Protein AF-A0A3L6T7A0-F1 (afdb_monomer_lite)

Radius of gyration: 26.73 Å; chains: 1; bounding box: 77×50×63 Å

Foldseek 3Di:
DDDDDDPQDLVNLQVVVQVQLQCLLVQQNADPVGGNDNDDDDQPDQEQDPPDDDDPPSSRRNNHQAHPVRHGSDDHDNDHPPDDDDDDDDDDPDDQDKFKFFDCVVDLVLLVVLLVVLVVPDFDQPQCDVQHLQVPPVGSRQSSRQSLRSQCVVVVVDPPSRPSVVRIDMDNDPDLSHVDVPQDKFKFFDCVVDLVLLVVLLVVLVVPQFDQPQCDVPHLQVPPVGSRQSSRRSLRSQCVVVVVGPPSRPSVVRIDIDRDDQACPDDDDDDDDPGHNHDDDPVSDRD

Secondary structure (DSSP, 8-state):
----S-S--HHHHHHHHHHHHHHHHTT---BTTBTT-------S-SB----S-SSTT-GGGG--SB-TTS-BSS----S-------------------EEEE-GGG-HHHHHHHHHHHHHTT---GGGSTTSTT--S--HHHHHHHHHHHHHHHTTT-TTTT-GGGTEEEESS--TTS--TT---EEEE-GGG-HHHHHHHHHHHHHTT---GGGSTTSTT--S-SHHHHHHHHHHHHHHHTTT-TTTT-TTTTEEEE-SPPP------SS--------B-TTS-B-

InterPro domains:
  IPR000490 Glycoside hydrolase family 17 [PF00332] (7-78)
  IPR012946 X8 domain [PF07983] (98-168)
  IPR012946 X8 domain [PF07983] (185-256)
  IPR012946 X8 domain [SM00768] (98-181)
  IPR012946 X8 domain [SM00768] (185-268)
  IPR017853 Glycoside hydrolase superfamily [SSF51445] (3-76)
  IPR044788 Carbohydrate-binding X8 domain-containing protein, plant [PTHR31044] (95-181)

pLDDT: mean 72.49, std 18.76, range [27.69, 97.12]

Structure (mmCIF, N/CA/C/O backbone):
data_AF-A0A3L6T7A0-F1
#
_entry.id   AF-A0A3L6T7A0-F1
#
loop_
_atom_site.group_PDB
_atom_site.id
_atom_site.type_symbol
_atom_site.label_atom_id
_atom_site.label_alt_id
_atom_site.label_comp_id
_atom_site.label_asym_id
_atom_site.label_entity_id
_atom_site.label_seq_id
_atom_site.pdbx_PDB_ins_code
_atom_site.Cartn_x
_atom_site.Cartn_y
_atom_site.Cartn_z
_atom_site.occupancy
_atom_site.B_iso_or_equiv
_atom_site.auth_seq_id
_atom_site.auth_comp_id
_atom_site.auth_asym_id
_atom_site.auth_atom_id
_atom_site.pdbx_PDB_model_num
ATOM 1 N N . MET A 1 1 ? 51.582 7.866 -24.741 1.00 38.25 1 MET A N 1
ATOM 2 C CA . MET A 1 1 ? 50.760 8.536 -25.768 1.00 38.25 1 MET A CA 1
ATOM 3 C C . MET A 1 1 ? 49.305 8.306 -25.399 1.00 38.25 1 MET A C 1
ATOM 5 O O . MET A 1 1 ? 48.865 7.172 -25.476 1.00 38.25 1 MET A O 1
ATOM 9 N N . ALA A 1 2 ? 48.623 9.336 -24.913 1.00 36.31 2 ALA A N 1
ATOM 10 C CA . ALA A 1 2 ? 47.166 9.437 -24.783 1.00 36.31 2 ALA A CA 1
ATOM 11 C C . ALA A 1 2 ? 46.934 10.957 -24.701 1.00 36.31 2 ALA A C 1
ATOM 13 O O . ALA A 1 2 ? 47.451 11.576 -23.779 1.00 36.31 2 ALA A O 1
ATOM 14 N N . GLY A 1 3 ? 46.464 11.651 -25.733 1.00 36.12 3 GLY A N 1
ATOM 15 C CA . GLY A 1 3 ? 45.265 11.339 -26.505 1.00 36.12 3 GLY A CA 1
ATOM 16 C C . GLY A 1 3 ? 44.121 12.068 -25.812 1.00 36.12 3 GLY A C 1
ATOM 17 O O . GLY A 1 3 ? 43.363 11.443 -25.085 1.00 36.12 3 GLY A O 1
ATOM 18 N N . ASP A 1 4 ? 44.163 13.393 -25.921 1.00 49.00 4 ASP A N 1
ATOM 19 C CA . ASP A 1 4 ? 43.189 14.365 -25.437 1.00 49.00 4 ASP A CA 1
ATOM 20 C C . ASP A 1 4 ? 41.882 14.161 -26.203 1.00 49.00 4 ASP A C 1
ATOM 22 O O . ASP A 1 4 ? 41.842 14.552 -27.358 1.00 49.00 4 ASP A O 1
ATOM 26 N N . ASP A 1 5 ? 40.907 13.465 -25.600 1.00 44.34 5 ASP A N 1
ATOM 27 C CA . ASP A 1 5 ? 39.501 13.384 -26.024 1.00 44.34 5 ASP A CA 1
ATOM 28 C C . ASP A 1 5 ? 38.639 12.890 -24.828 1.00 44.34 5 ASP A C 1
ATOM 30 O O . ASP A 1 5 ? 38.462 11.694 -24.599 1.00 44.34 5 ASP A O 1
ATOM 34 N N . ASP A 1 6 ? 38.141 13.858 -24.049 1.00 56.28 6 ASP A N 1
ATOM 35 C CA . ASP A 1 6 ? 37.024 13.799 -23.086 1.00 56.28 6 ASP A CA 1
ATOM 36 C C . ASP A 1 6 ? 37.183 12.931 -21.805 1.00 56.28 6 ASP A C 1
ATOM 38 O O . ASP A 1 6 ? 36.754 11.783 -21.678 1.00 56.28 6 ASP A O 1
ATOM 42 N N . VAL A 1 7 ? 37.799 13.540 -20.784 1.00 54.88 7 VAL A N 1
ATOM 43 C CA . VAL A 1 7 ? 38.044 12.951 -19.452 1.00 54.88 7 VAL A CA 1
ATOM 44 C C . VAL A 1 7 ? 36.785 12.979 -18.567 1.00 54.88 7 VAL A C 1
ATOM 46 O O . VAL A 1 7 ? 36.680 12.206 -17.609 1.00 54.88 7 VAL A O 1
ATOM 49 N N . ALA A 1 8 ? 35.797 13.812 -18.895 1.00 58.31 8 ALA A N 1
ATOM 50 C CA . ALA A 1 8 ? 34.630 14.089 -18.064 1.00 58.31 8 ALA A CA 1
ATOM 51 C C . ALA A 1 8 ? 33.360 13.413 -18.586 1.00 58.31 8 ALA A C 1
ATOM 53 O O . ALA A 1 8 ? 32.337 14.053 -18.790 1.00 58.31 8 ALA A O 1
ATOM 54 N N . MET A 1 9 ? 33.410 12.092 -18.762 1.00 64.19 9 MET A N 1
ATOM 55 C CA . MET A 1 9 ? 32.252 11.297 -19.170 1.00 64.19 9 MET A CA 1
ATOM 56 C C . MET A 1 9 ? 31.523 10.678 -17.971 1.00 64.19 9 MET A C 1
ATOM 58 O O . MET A 1 9 ? 32.144 10.287 -16.978 1.00 64.19 9 MET A O 1
ATOM 62 N N . VAL A 1 10 ? 30.213 10.448 -18.120 1.00 67.38 10 VAL A N 1
ATOM 63 C CA . VAL A 1 10 ? 29.382 9.683 -17.163 1.00 67.38 10 VAL A CA 1
ATOM 64 C C . VAL A 1 10 ? 30.015 8.330 -16.806 1.00 67.38 10 VAL A C 1
ATOM 66 O O . VAL A 1 10 ? 29.967 7.910 -15.654 1.00 67.38 10 VAL A O 1
ATOM 69 N N . ALA A 1 11 ? 30.668 7.663 -17.764 1.00 64.00 11 ALA A N 1
ATOM 70 C CA . ALA A 1 11 ? 31.352 6.390 -17.534 1.00 64.00 11 ALA A CA 1
ATOM 71 C C . ALA A 1 11 ? 32.524 6.503 -16.538 1.00 64.00 11 ALA A C 1
ATOM 73 O O . ALA A 1 11 ? 32.694 5.632 -15.682 1.00 64.00 11 ALA A O 1
ATOM 74 N N . ASN A 1 12 ? 33.299 7.589 -16.611 1.00 66.69 12 ASN A N 1
ATOM 75 C CA . ASN A 1 12 ? 34.425 7.832 -15.709 1.00 66.69 12 ASN A CA 1
ATOM 76 C C . ASN A 1 12 ? 33.931 8.214 -14.309 1.00 66.69 12 ASN A C 1
ATOM 78 O O . ASN A 1 12 ? 34.460 7.709 -13.317 1.00 66.69 12 ASN A O 1
ATOM 82 N N . ALA A 1 13 ? 32.878 9.032 -14.223 1.00 75.56 13 ALA A N 1
ATOM 83 C CA . ALA A 1 13 ? 32.241 9.384 -12.955 1.00 75.56 13 ALA A CA 1
ATOM 84 C C . ALA A 1 13 ? 31.634 8.155 -12.258 1.00 75.56 13 ALA A C 1
ATOM 86 O O . ALA A 1 13 ? 31.882 7.921 -11.073 1.00 75.56 13 ALA A O 1
ATOM 87 N N . HIS A 1 14 ? 30.935 7.306 -13.016 1.00 76.00 14 HIS A N 1
ATOM 88 C CA . HIS A 1 14 ? 30.396 6.033 -12.542 1.00 76.00 14 HIS A CA 1
ATOM 89 C C . HIS A 1 14 ? 31.493 5.121 -11.972 1.00 76.00 14 HIS A C 1
ATOM 91 O O . HIS A 1 14 ? 31.348 4.587 -10.869 1.00 76.00 14 HIS A O 1
ATOM 97 N N . ALA A 1 15 ? 32.612 4.971 -12.690 1.00 72.19 15 ALA A N 1
ATOM 98 C CA . ALA A 1 15 ? 33.742 4.165 -12.237 1.00 72.19 15 ALA A CA 1
ATOM 99 C C . ALA A 1 15 ? 34.403 4.749 -10.979 1.00 72.19 15 ALA A C 1
ATOM 101 O O . ALA A 1 15 ? 34.711 4.012 -10.042 1.00 72.19 15 ALA A O 1
ATOM 102 N N . TYR A 1 16 ? 34.615 6.065 -10.932 1.00 76.62 16 TYR A N 1
ATOM 103 C CA . TYR A 1 16 ? 35.218 6.740 -9.785 1.00 76.62 16 TYR A CA 1
ATOM 104 C C . TYR A 1 16 ? 34.373 6.563 -8.518 1.00 76.62 16 TYR A C 1
ATOM 106 O O . TYR A 1 16 ? 34.876 6.070 -7.507 1.00 76.62 16 TYR A O 1
ATOM 114 N N . ILE A 1 17 ? 33.080 6.888 -8.587 1.00 83.62 17 ILE A N 1
ATOM 115 C CA . ILE A 1 17 ? 32.170 6.829 -7.439 1.00 83.62 17 ILE A CA 1
ATOM 116 C C . ILE A 1 17 ? 32.023 5.403 -6.912 1.00 83.62 17 ILE A C 1
ATOM 118 O O . ILE A 1 17 ? 32.163 5.186 -5.710 1.00 83.62 17 ILE A O 1
ATOM 122 N N . ASN A 1 18 ? 31.830 4.412 -7.785 1.00 77.19 18 ASN A N 1
ATOM 123 C CA . ASN A 1 18 ? 31.726 3.024 -7.333 1.00 77.19 18 ASN A CA 1
ATOM 124 C C . ASN A 1 18 ? 33.038 2.506 -6.729 1.00 77.19 18 ASN A C 1
ATOM 126 O O . ASN A 1 18 ? 32.999 1.765 -5.752 1.00 77.19 18 ASN A O 1
ATOM 130 N N . ASN A 1 19 ? 34.206 2.924 -7.227 1.00 79.38 19 ASN A N 1
ATOM 131 C CA . ASN A 1 19 ? 35.485 2.561 -6.607 1.00 79.38 19 ASN A CA 1
ATOM 132 C C . ASN A 1 19 ? 35.677 3.204 -5.227 1.00 79.38 19 ASN A C 1
ATOM 134 O O . ASN A 1 19 ? 36.207 2.554 -4.325 1.00 79.38 19 ASN A O 1
ATOM 138 N N . VAL A 1 20 ? 35.229 4.448 -5.040 1.00 85.19 20 VAL A N 1
ATOM 139 C CA . VAL A 1 20 ? 35.220 5.106 -3.723 1.00 85.19 20 VAL A CA 1
ATOM 140 C C . VAL A 1 20 ? 34.307 4.349 -2.763 1.00 85.19 20 VAL A C 1
ATOM 142 O O . VAL A 1 20 ? 34.743 3.990 -1.671 1.00 85.19 20 VAL A O 1
ATOM 145 N N . ILE A 1 21 ? 33.081 4.035 -3.186 1.00 83.06 21 ILE A N 1
ATOM 146 C CA . ILE A 1 21 ? 32.115 3.287 -2.376 1.00 83.06 21 ILE A CA 1
ATOM 147 C C . ILE A 1 21 ? 32.668 1.905 -2.010 1.00 83.06 21 ILE A C 1
ATOM 149 O O . ILE A 1 21 ? 32.733 1.565 -0.831 1.00 83.06 21 ILE A O 1
ATOM 153 N N . ASN A 1 22 ? 33.170 1.147 -2.986 1.00 75.38 22 ASN A N 1
ATOM 154 C CA . ASN A 1 22 ? 33.766 -0.171 -2.757 1.00 75.38 22 ASN A CA 1
ATOM 155 C C . ASN A 1 22 ? 34.941 -0.116 -1.776 1.00 75.38 22 ASN A C 1
ATOM 157 O O . ASN A 1 22 ? 35.070 -0.991 -0.923 1.00 75.38 22 ASN A O 1
ATOM 161 N N . ARG A 1 23 ? 35.785 0.917 -1.862 1.00 75.69 23 ARG A N 1
ATOM 162 C CA . ARG A 1 23 ? 36.932 1.095 -0.964 1.00 75.69 23 ARG A CA 1
ATOM 163 C C . ARG A 1 23 ? 36.521 1.405 0.475 1.00 75.69 23 ARG A C 1
ATOM 165 O O . ARG A 1 23 ? 37.158 0.913 1.407 1.00 75.69 23 ARG A O 1
ATOM 172 N N . VAL A 1 24 ? 35.477 2.213 0.655 1.00 83.62 24 VAL A N 1
ATOM 173 C CA . VAL A 1 24 ? 34.900 2.490 1.978 1.00 83.62 24 VAL A CA 1
ATOM 174 C C . VAL A 1 24 ? 34.293 1.215 2.551 1.00 83.62 24 VAL A C 1
ATOM 176 O O . VAL A 1 24 ? 34.600 0.829 3.675 1.00 83.62 24 VAL A O 1
ATOM 179 N N . LEU A 1 25 ? 33.495 0.510 1.750 1.00 75.88 25 LEU A N 1
ATOM 180 C CA . LEU A 1 25 ? 32.812 -0.709 2.171 1.00 75.88 25 LEU A CA 1
ATOM 181 C C . LEU A 1 25 ? 33.782 -1.851 2.481 1.00 75.88 25 LEU A C 1
ATOM 183 O O . LEU A 1 25 ? 33.529 -2.615 3.407 1.00 75.88 25 LEU A O 1
ATOM 187 N N . SER A 1 26 ? 34.911 -1.950 1.776 1.00 72.62 26 SER A N 1
ATOM 188 C CA . SER A 1 26 ? 35.952 -2.940 2.072 1.00 72.62 26 SER A CA 1
ATOM 189 C C . SER A 1 26 ? 36.732 -2.643 3.363 1.00 72.62 26 SER A C 1
ATOM 191 O O . SER A 1 26 ? 37.706 -3.339 3.649 1.00 72.62 26 SER A O 1
ATOM 193 N N . GLY A 1 27 ? 36.388 -1.578 4.098 1.00 72.12 27 GLY A N 1
ATOM 194 C CA . GLY A 1 27 ? 37.076 -1.150 5.319 1.00 72.12 27 GLY A CA 1
ATOM 195 C C . GLY A 1 27 ? 38.473 -0.569 5.078 1.00 72.12 27 GLY A C 1
ATOM 196 O O . GLY A 1 27 ? 39.258 -0.458 6.015 1.00 72.12 27 GLY A O 1
ATOM 197 N N . ASN A 1 28 ? 38.814 -0.210 3.833 1.00 76.62 28 ASN A N 1
ATOM 198 C CA . ASN A 1 28 ? 40.130 0.326 3.468 1.00 76.62 28 ASN A CA 1
ATOM 199 C C . ASN A 1 28 ? 40.064 1.837 3.184 1.00 76.62 28 ASN A C 1
ATOM 201 O O . ASN A 1 28 ? 40.507 2.332 2.140 1.00 76.62 28 ASN A O 1
ATOM 205 N N . THR A 1 29 ? 39.485 2.571 4.132 1.00 82.12 29 THR A N 1
ATOM 206 C CA . THR A 1 29 ? 39.256 4.025 4.081 1.00 82.12 29 THR A CA 1
ATOM 207 C C . THR A 1 29 ? 40.535 4.854 4.215 1.00 82.12 29 THR A C 1
ATOM 209 O O . THR A 1 29 ? 40.547 6.030 3.862 1.00 82.12 29 THR A O 1
ATOM 212 N N . GLY A 1 30 ? 41.631 4.256 4.693 1.00 79.81 30 GLY A N 1
ATOM 213 C CA . GLY A 1 30 ? 42.897 4.949 4.925 1.00 79.81 30 GLY A CA 1
ATOM 214 C C . GLY A 1 30 ? 43.535 5.520 3.652 1.00 79.81 30 GLY A C 1
ATOM 215 O O . GLY A 1 30 ? 43.429 4.960 2.556 1.00 79.81 30 GLY A O 1
ATOM 216 N N . THR A 1 31 ? 44.261 6.629 3.797 1.00 84.25 31 THR A N 1
ATOM 217 C CA . THR A 1 31 ? 45.036 7.253 2.710 1.00 84.25 31 THR A CA 1
ATOM 218 C C . THR A 1 31 ? 46.473 6.725 2.688 1.00 84.25 31 THR A C 1
ATOM 220 O O . THR A 1 31 ? 46.936 6.189 3.693 1.00 84.25 31 THR A O 1
ATOM 223 N N . PRO A 1 32 ? 47.241 6.919 1.596 1.00 87.12 32 PRO A N 1
ATOM 224 C CA . PRO A 1 32 ? 48.659 6.547 1.574 1.00 87.12 32 PRO A CA 1
ATOM 225 C C . PRO A 1 32 ? 49.483 7.151 2.724 1.00 87.12 32 PRO A C 1
ATOM 227 O O . PRO A 1 32 ? 50.434 6.534 3.188 1.00 87.12 32 PRO A O 1
ATOM 230 N N . HIS A 1 33 ? 49.106 8.341 3.207 1.00 86.62 33 HIS A N 1
ATOM 231 C CA . HIS A 1 33 ? 49.771 9.004 4.330 1.00 86.62 33 HIS A CA 1
ATOM 232 C C . HIS A 1 33 ? 49.302 8.498 5.707 1.00 86.62 33 HIS A C 1
ATOM 234 O O . HIS A 1 33 ? 50.058 8.561 6.673 1.00 86.62 33 HIS A O 1
ATOM 240 N N . ARG A 1 34 ? 48.071 7.976 5.812 1.00 82.00 34 ARG A N 1
ATOM 241 C CA . ARG A 1 34 ? 47.534 7.328 7.022 1.00 82.00 34 ARG A CA 1
ATOM 242 C C . ARG A 1 34 ? 46.910 5.970 6.675 1.00 82.00 34 ARG A C 1
ATOM 244 O O . ARG A 1 34 ? 45.679 5.857 6.636 1.00 82.00 34 ARG A O 1
ATOM 251 N N . PRO A 1 35 ? 47.738 4.948 6.399 1.00 79.06 35 PRO A N 1
ATOM 252 C CA . PRO A 1 35 ? 47.239 3.617 6.082 1.00 79.06 35 PRO A CA 1
ATOM 253 C C . PRO A 1 35 ? 46.463 3.039 7.273 1.00 79.06 35 PRO A C 1
ATOM 255 O O . PRO A 1 35 ? 46.910 3.154 8.411 1.00 79.06 35 PRO A O 1
ATOM 258 N N . GLY A 1 36 ? 45.298 2.437 7.022 1.00 72.56 36 GLY A N 1
ATOM 259 C CA . GLY A 1 36 ? 44.475 1.791 8.057 1.00 72.56 36 GLY A CA 1
ATOM 260 C C . GLY A 1 36 ? 43.674 2.729 8.969 1.00 72.56 36 GLY A C 1
ATOM 261 O O . GLY A 1 36 ? 43.028 2.249 9.894 1.00 72.56 36 GLY A O 1
ATOM 262 N N . ALA A 1 37 ? 43.699 4.045 8.736 1.00 77.50 37 ALA A N 1
ATOM 263 C CA . ALA A 1 37 ? 42.817 4.960 9.452 1.00 77.50 37 ALA A CA 1
ATOM 264 C C . ALA A 1 37 ? 41.356 4.770 9.012 1.00 77.50 37 ALA A C 1
ATOM 266 O O . ALA A 1 37 ? 41.059 4.750 7.812 1.00 77.50 37 ALA A O 1
ATOM 267 N N . ASP A 1 38 ? 40.462 4.683 9.994 1.00 77.81 38 ASP A N 1
ATOM 268 C CA . ASP A 1 38 ? 39.022 4.769 9.778 1.00 77.81 38 ASP A CA 1
ATOM 269 C C . ASP A 1 38 ? 38.664 6.231 9.487 1.00 77.81 38 ASP A C 1
ATOM 271 O O . ASP A 1 38 ? 39.023 7.128 10.258 1.00 77.81 38 ASP A O 1
ATOM 275 N N . MET A 1 39 ? 38.084 6.491 8.318 1.00 78.56 39 MET A N 1
ATOM 276 C CA . MET A 1 39 ? 37.816 7.847 7.839 1.00 78.56 39 MET A CA 1
ATOM 277 C C . MET A 1 39 ? 36.372 7.957 7.369 1.00 78.56 39 MET A C 1
ATOM 279 O O . MET A 1 39 ? 35.924 7.147 6.560 1.00 78.56 39 MET A O 1
ATOM 283 N N . ASP A 1 40 ? 35.692 9.022 7.792 1.00 81.69 40 ASP A N 1
ATOM 284 C CA . ASP A 1 40 ? 34.408 9.411 7.216 1.00 81.69 40 ASP A CA 1
ATOM 285 C C . ASP A 1 40 ? 34.627 9.953 5.798 1.00 81.69 40 ASP A C 1
ATOM 287 O O . ASP A 1 40 ? 35.343 10.938 5.591 1.00 81.69 40 ASP A O 1
ATOM 291 N N . VAL A 1 41 ? 34.008 9.308 4.809 1.00 83.44 41 VAL A N 1
ATOM 292 C CA . VAL A 1 41 ? 34.111 9.692 3.397 1.00 83.44 41 VAL A CA 1
ATOM 293 C C . VAL A 1 41 ? 32.785 10.279 2.931 1.00 83.44 41 VAL A C 1
ATOM 295 O O . VAL A 1 41 ? 31.748 9.622 2.977 1.00 83.44 41 VAL A O 1
ATOM 298 N N . TYR A 1 42 ? 32.833 11.515 2.439 1.00 83.94 42 TYR A N 1
ATOM 299 C CA . TYR A 1 42 ? 31.680 12.225 1.893 1.00 83.94 42 TYR A CA 1
ATOM 300 C C . TYR A 1 42 ? 31.784 12.274 0.370 1.00 83.94 42 TYR A C 1
ATOM 302 O O . TYR A 1 42 ? 32.813 12.679 -0.171 1.00 83.94 42 TYR A O 1
ATOM 310 N N . ILE A 1 43 ? 30.714 11.880 -0.322 1.00 84.38 43 ILE A N 1
ATOM 311 C CA . ILE A 1 43 ? 30.611 12.027 -1.775 1.00 84.38 43 ILE A CA 1
ATOM 312 C C . ILE A 1 43 ? 29.988 13.386 -2.074 1.00 84.38 43 ILE A C 1
ATOM 314 O O . ILE A 1 43 ? 28.852 13.658 -1.684 1.00 84.38 43 ILE A O 1
ATOM 318 N N . PHE A 1 44 ? 30.739 14.227 -2.775 1.00 76.56 44 PHE A N 1
ATOM 319 C CA . PHE A 1 44 ? 30.238 15.465 -3.351 1.00 76.56 44 PHE A CA 1
ATOM 320 C C . PHE A 1 44 ? 30.028 15.248 -4.863 1.00 76.56 44 PHE A C 1
ATOM 322 O O . PHE A 1 44 ? 30.968 14.820 -5.525 1.00 76.56 44 PHE A O 1
ATOM 329 N N . ALA A 1 45 ? 28.849 15.479 -5.449 1.00 74.25 45 ALA A N 1
ATOM 330 C CA . ALA A 1 45 ? 27.620 16.062 -4.888 1.00 74.25 45 ALA A CA 1
ATOM 3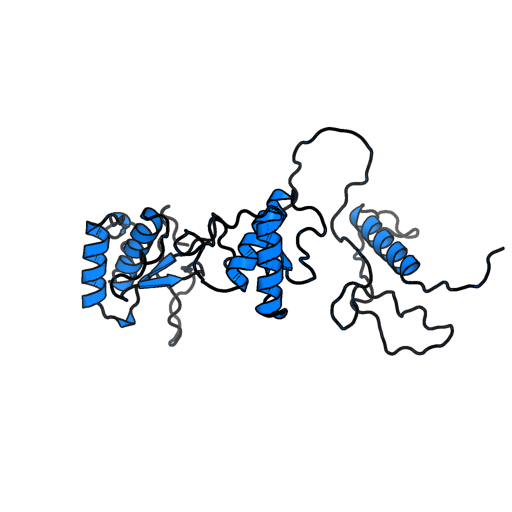31 C C . ALA A 1 45 ? 26.415 15.103 -4.965 1.00 74.25 45 ALA A C 1
ATOM 333 O O . ALA A 1 45 ? 26.431 14.087 -5.656 1.00 74.25 45 ALA A O 1
ATOM 334 N N . LEU A 1 46 ? 25.327 15.425 -4.257 1.00 83.19 46 LEU A N 1
ATOM 335 C CA . LEU A 1 46 ? 24.088 14.649 -4.374 1.00 83.19 46 LEU A CA 1
ATOM 336 C C . LEU A 1 46 ? 23.450 14.820 -5.763 1.00 83.19 46 LEU A C 1
ATOM 338 O O . LEU A 1 46 ? 22.959 13.848 -6.329 1.00 83.19 46 LEU A O 1
ATOM 342 N N . PHE A 1 47 ? 23.495 16.030 -6.323 1.00 84.19 47 PHE A N 1
ATOM 343 C CA . PHE A 1 47 ? 22.928 16.343 -7.632 1.00 84.19 47 PHE A CA 1
ATOM 344 C C . PHE A 1 47 ? 24.006 16.784 -8.623 1.00 84.19 47 PHE A C 1
ATOM 346 O O . PHE A 1 47 ? 24.947 17.470 -8.229 1.00 84.19 47 PHE A O 1
ATOM 353 N N . ASN A 1 48 ? 23.847 16.428 -9.900 1.00 72.75 48 ASN A N 1
ATOM 354 C CA . ASN A 1 48 ? 24.635 17.000 -10.989 1.00 72.75 48 ASN A CA 1
ATOM 355 C C . ASN A 1 48 ? 24.369 18.505 -11.053 1.00 72.75 48 ASN A C 1
ATOM 357 O O . ASN A 1 48 ? 23.215 18.935 -11.157 1.00 72.75 48 ASN A O 1
ATOM 361 N N . GLU A 1 49 ? 25.436 19.295 -11.006 1.00 62.50 49 GLU A N 1
ATOM 362 C CA . GLU A 1 49 ? 25.356 20.745 -11.103 1.00 62.50 49 GLU A CA 1
ATOM 363 C C . GLU A 1 49 ? 25.155 21.145 -12.570 1.00 62.50 49 GLU A C 1
ATOM 365 O O . GLU A 1 49 ? 26.019 20.954 -13.420 1.00 62.50 49 GLU A O 1
ATOM 370 N N . ASN A 1 50 ? 23.972 21.668 -12.886 1.00 61.41 50 ASN A N 1
ATOM 371 C CA . ASN A 1 50 ? 23.523 21.958 -14.251 1.00 61.41 50 ASN A CA 1
ATOM 372 C C . ASN A 1 50 ? 23.732 23.426 -14.676 1.00 61.41 50 ASN A C 1
ATOM 374 O O . ASN A 1 50 ? 23.138 23.859 -15.663 1.00 61.41 50 ASN A O 1
ATOM 378 N N . GLN A 1 51 ? 24.502 24.203 -13.905 1.00 58.97 51 GLN A N 1
ATOM 379 C CA . GLN A 1 51 ? 24.692 25.649 -14.108 1.00 58.97 51 GLN A CA 1
ATOM 380 C C . GLN A 1 51 ? 26.159 26.103 -14.176 1.00 58.97 51 GLN A C 1
ATOM 382 O O . GLN A 1 51 ? 26.409 27.306 -14.268 1.00 58.97 51 GLN A O 1
ATOM 387 N N . LYS A 1 52 ? 27.128 25.181 -14.179 1.00 55.44 52 LYS A N 1
ATOM 388 C CA . LYS A 1 52 ? 28.482 25.499 -14.658 1.00 55.44 52 LYS A CA 1
ATOM 389 C C . LYS A 1 52 ? 28.511 25.457 -16.194 1.00 55.44 52 LYS A C 1
ATOM 391 O O . LYS A 1 52 ? 27.595 24.900 -16.791 1.00 55.44 52 LYS A O 1
ATOM 396 N N . GLY A 1 53 ? 29.436 26.188 -16.814 1.00 55.22 53 GLY A N 1
ATOM 397 C CA . GLY A 1 53 ? 29.394 26.595 -18.225 1.00 55.22 53 GLY A CA 1
ATOM 398 C C . GLY A 1 53 ? 29.519 25.449 -19.242 1.00 55.22 53 GLY A C 1
ATOM 399 O O . GLY A 1 53 ? 29.270 24.288 -18.939 1.00 55.22 53 GLY A O 1
ATOM 400 N N . ALA A 1 54 ? 29.887 25.784 -20.484 1.00 54.47 54 ALA A N 1
ATOM 401 C CA . ALA A 1 54 ? 30.179 24.816 -21.555 1.00 54.47 54 ALA A CA 1
ATOM 402 C C . ALA A 1 54 ? 31.626 24.940 -22.092 1.00 54.47 54 ALA A C 1
ATOM 404 O O . ALA A 1 54 ? 31.874 24.800 -23.290 1.00 54.47 54 ALA A O 1
ATOM 405 N N . GLY A 1 55 ? 32.568 25.311 -21.230 1.00 56.16 55 GLY A N 1
ATOM 406 C CA . GLY A 1 55 ? 34.004 25.352 -21.482 1.00 56.16 55 GLY A CA 1
ATOM 407 C C . GLY A 1 55 ? 34.734 24.065 -21.075 1.00 56.16 55 GLY A C 1
ATOM 408 O O . GLY A 1 55 ? 34.179 23.156 -20.470 1.00 56.16 55 GLY A O 1
ATOM 409 N N . ALA A 1 56 ? 36.027 24.005 -21.403 1.00 51.84 56 ALA A N 1
ATOM 410 C CA . ALA A 1 56 ? 36.897 22.848 -21.151 1.00 51.84 56 ALA A CA 1
ATOM 411 C C . ALA A 1 56 ? 37.102 22.509 -19.656 1.00 51.84 56 ALA A C 1
ATOM 413 O O . ALA A 1 56 ? 37.630 21.447 -19.335 1.00 51.84 56 ALA A O 1
ATOM 414 N N . ASP A 1 57 ? 36.656 23.388 -18.755 1.00 52.00 57 ASP A N 1
ATOM 415 C CA . ASP A 1 57 ? 36.760 23.234 -17.303 1.00 52.00 57 ASP A CA 1
ATOM 416 C C . ASP A 1 57 ? 35.477 22.646 -16.669 1.00 52.00 57 ASP A C 1
ATOM 418 O O . ASP A 1 57 ? 35.417 22.456 -15.454 1.00 52.00 57 ASP A O 1
ATOM 422 N N . ASP A 1 58 ? 34.449 22.317 -17.464 1.00 59.12 58 ASP A N 1
ATOM 423 C CA . ASP A 1 58 ? 33.135 21.851 -16.983 1.00 59.12 58 ASP A CA 1
ATOM 424 C C . ASP A 1 58 ? 33.064 20.340 -16.730 1.00 59.12 58 ASP A C 1
ATOM 426 O O . ASP A 1 58 ? 32.061 19.667 -16.974 1.00 59.12 58 ASP A O 1
ATOM 430 N N . VAL A 1 59 ? 34.141 19.797 -16.166 1.00 56.62 59 VAL A N 1
ATOM 431 C CA . VAL A 1 59 ? 34.257 18.371 -15.844 1.00 56.62 59 VAL A CA 1
ATOM 432 C C . VAL A 1 59 ? 33.319 17.928 -14.709 1.00 56.62 59 VAL A C 1
ATOM 434 O O . VAL A 1 59 ? 33.090 16.738 -14.519 1.00 56.62 59 VAL A O 1
ATOM 437 N N . GLU A 1 60 ? 32.740 18.872 -13.960 1.00 57.34 60 GLU A N 1
ATOM 438 C CA . GLU A 1 60 ? 31.930 18.623 -12.757 1.00 57.34 60 GLU A CA 1
ATOM 439 C C . GLU A 1 60 ? 30.469 18.209 -13.042 1.00 57.34 60 GLU A C 1
ATOM 441 O O . GLU A 1 60 ? 29.759 17.781 -12.131 1.00 57.34 60 GLU A O 1
ATOM 446 N N . GLN A 1 61 ? 30.016 18.254 -14.302 1.00 62.03 61 GLN A N 1
ATOM 447 C CA . GLN A 1 61 ? 28.609 18.033 -14.684 1.00 62.03 61 GLN A CA 1
ATOM 448 C C . GLN A 1 61 ? 28.083 16.605 -14.451 1.00 62.03 61 GLN A C 1
ATOM 450 O O . GLN A 1 61 ? 26.880 16.367 -14.590 1.00 62.03 61 GLN A O 1
ATOM 455 N N . HIS A 1 62 ? 28.952 15.641 -14.133 1.00 64.62 62 HIS A N 1
ATOM 456 C CA . HIS A 1 62 ? 28.593 14.223 -14.011 1.00 64.62 62 HIS A CA 1
ATOM 457 C C . HIS A 1 62 ? 28.979 13.573 -12.681 1.00 64.62 62 HIS A C 1
ATOM 459 O O . HIS A 1 62 ? 28.806 12.370 -12.545 1.00 64.62 62 HIS A O 1
ATOM 465 N N . PHE A 1 63 ? 29.491 14.319 -11.701 1.00 70.38 63 PHE A N 1
ATOM 466 C CA . PHE A 1 63 ? 29.902 13.743 -10.409 1.00 70.38 63 PHE A CA 1
ATOM 467 C C . PHE A 1 63 ? 28.764 13.639 -9.381 1.00 70.38 63 PHE A C 1
ATOM 469 O O . PHE A 1 63 ? 28.960 13.130 -8.275 1.00 70.38 63 PHE A O 1
ATOM 476 N N . GLY A 1 64 ? 27.573 14.118 -9.734 1.00 81.69 64 GLY A N 1
ATOM 477 C CA . GLY A 1 64 ? 26.369 13.994 -8.935 1.00 81.69 64 GLY A CA 1
ATOM 478 C C . GLY A 1 64 ? 25.761 12.596 -8.999 1.00 81.69 64 GLY A C 1
ATOM 479 O O . GLY A 1 64 ? 25.724 11.960 -10.048 1.00 81.69 64 GLY A O 1
ATOM 480 N N . LEU A 1 65 ? 25.209 12.123 -7.882 1.00 84.94 65 LEU A N 1
ATOM 481 C CA . LEU A 1 65 ? 24.498 10.837 -7.849 1.00 84.94 65 LEU A CA 1
ATOM 482 C C . LEU A 1 65 ? 23.160 10.889 -8.607 1.00 84.94 65 LEU A C 1
ATOM 484 O O . LEU A 1 65 ? 22.725 9.889 -9.186 1.00 84.94 65 LEU A O 1
ATOM 488 N N . PHE A 1 66 ? 22.511 12.055 -8.620 1.00 85.56 66 PHE A N 1
ATOM 489 C CA . PHE A 1 66 ? 21.198 12.264 -9.224 1.00 85.56 66 PHE A CA 1
ATOM 490 C C . PHE A 1 66 ? 21.173 13.480 -10.154 1.00 85.56 66 PHE A C 1
ATOM 492 O O . PHE A 1 66 ? 21.867 14.470 -9.950 1.00 85.56 66 PHE A O 1
ATOM 499 N N . TYR A 1 67 ? 20.313 13.458 -11.160 1.00 75.50 67 TYR A N 1
ATOM 500 C CA . TYR A 1 67 ? 19.880 14.672 -11.842 1.00 75.50 67 TYR A CA 1
ATOM 501 C C . TYR A 1 67 ? 18.930 15.478 -10.935 1.00 75.50 67 TYR A C 1
ATOM 503 O O . TYR A 1 67 ? 18.310 14.906 -10.033 1.00 75.50 67 TYR A O 1
ATOM 511 N N . PRO A 1 68 ? 18.717 16.786 -11.186 1.00 76.25 68 PRO A N 1
ATOM 512 C CA . PRO A 1 68 ? 17.746 17.592 -10.431 1.00 76.25 68 PRO A CA 1
ATOM 513 C C . PRO A 1 68 ? 16.311 17.039 -10.448 1.00 76.25 68 PRO A C 1
ATOM 515 O O . PRO A 1 68 ? 15.514 17.337 -9.564 1.00 76.25 68 PRO A O 1
ATOM 518 N N . ASN A 1 69 ? 15.981 16.203 -11.438 1.00 71.69 69 ASN A N 1
ATOM 519 C CA . ASN A 1 69 ? 14.705 15.492 -11.541 1.00 71.69 69 ASN A CA 1
ATOM 520 C C . ASN A 1 69 ? 14.637 14.208 -10.679 1.00 71.69 69 ASN A C 1
ATOM 522 O O . ASN A 1 69 ? 13.704 13.423 -10.838 1.00 71.69 69 ASN A O 1
ATOM 526 N N . MET A 1 70 ? 15.618 13.989 -9.795 1.00 74.56 70 MET A N 1
ATOM 527 C CA . MET A 1 70 ? 15.756 12.843 -8.884 1.00 74.56 70 MET A CA 1
ATOM 528 C C . MET A 1 70 ? 16.037 11.490 -9.556 1.00 74.56 70 MET A C 1
ATOM 530 O O . MET A 1 70 ? 16.085 10.467 -8.871 1.00 74.56 70 MET A O 1
ATOM 534 N N . GLN A 1 71 ? 16.264 11.447 -10.870 1.00 73.50 71 GLN A N 1
ATOM 535 C CA . GLN A 1 71 ? 16.744 10.234 -11.530 1.00 73.50 71 GLN A CA 1
ATOM 536 C C . GLN A 1 71 ? 18.230 10.036 -11.249 1.00 73.50 71 GLN A C 1
ATOM 538 O O . GLN A 1 71 ? 18.992 11.000 -11.221 1.00 73.50 71 GLN A O 1
ATOM 543 N N . LYS A 1 72 ? 18.651 8.785 -11.054 1.00 79.50 72 LYS A N 1
ATOM 544 C CA . LYS A 1 72 ? 20.071 8.457 -10.911 1.00 79.50 72 LYS A CA 1
ATOM 545 C C . LYS A 1 72 ? 20.823 8.800 -12.195 1.00 79.50 72 LYS A C 1
ATOM 547 O O . LYS A 1 72 ? 20.310 8.572 -13.288 1.00 79.50 72 LYS A O 1
ATOM 552 N N . VAL A 1 73 ? 22.038 9.316 -12.049 1.00 77.06 73 VAL A N 1
ATOM 553 C CA . VAL A 1 73 ? 22.941 9.582 -13.184 1.00 77.06 73 VAL A CA 1
ATOM 554 C C . VAL A 1 73 ? 23.578 8.278 -13.671 1.00 77.06 73 VAL A C 1
ATOM 556 O O . VAL A 1 73 ? 23.751 8.072 -14.868 1.00 77.06 73 VAL A O 1
ATOM 559 N N . TYR A 1 74 ? 23.880 7.377 -12.737 1.00 74.62 74 TYR A N 1
ATOM 560 C CA . TYR A 1 74 ? 24.407 6.033 -12.962 1.00 74.62 74 TYR A CA 1
ATOM 561 C C . TYR A 1 74 ? 24.026 5.122 -11.791 1.00 74.62 74 TYR A C 1
ATOM 563 O O . TYR A 1 74 ? 23.551 5.587 -10.752 1.00 74.62 74 TYR A O 1
ATOM 571 N N . ASP A 1 75 ? 24.242 3.819 -11.948 1.00 78.12 75 ASP A N 1
ATOM 572 C CA . ASP A 1 75 ? 24.029 2.859 -10.871 1.00 78.12 75 ASP A CA 1
ATOM 573 C C . ASP A 1 75 ? 25.136 2.954 -9.808 1.00 78.12 75 ASP A C 1
ATOM 575 O O . ASP A 1 75 ? 26.315 3.154 -10.098 1.00 78.12 75 ASP A O 1
ATOM 579 N N . PHE A 1 76 ? 24.751 2.833 -8.543 1.00 79.19 76 PHE A N 1
ATOM 580 C CA . PHE A 1 76 ? 25.656 2.798 -7.397 1.00 79.19 76 PHE A CA 1
ATOM 581 C C . PHE A 1 76 ? 24.982 2.055 -6.244 1.00 79.19 76 PHE A C 1
ATOM 583 O O . PHE A 1 76 ? 23.750 2.078 -6.120 1.00 79.19 76 PHE A O 1
ATOM 590 N N . ASP A 1 77 ? 25.791 1.415 -5.402 1.00 76.69 77 ASP A N 1
ATOM 591 C CA . ASP A 1 77 ? 25.327 0.639 -4.254 1.00 76.69 77 ASP A CA 1
ATOM 592 C C . ASP A 1 77 ? 26.191 0.919 -3.019 1.00 76.69 77 ASP A C 1
ATOM 594 O O . ASP A 1 77 ? 27.368 0.582 -2.985 1.00 76.69 77 ASP A O 1
ATOM 598 N N . PHE A 1 78 ? 25.594 1.524 -1.990 1.00 78.50 78 PHE A N 1
ATOM 599 C CA . PHE A 1 78 ? 26.245 1.779 -0.700 1.00 78.50 78 PHE A CA 1
ATOM 600 C C . PHE A 1 78 ? 26.221 0.561 0.235 1.00 78.50 78 PHE A C 1
ATOM 602 O O . PHE A 1 78 ? 26.508 0.679 1.428 1.00 78.50 78 PHE A O 1
ATOM 609 N N . HIS A 1 79 ? 25.853 -0.612 -0.272 1.00 67.38 79 HIS A N 1
ATOM 610 C CA . HIS A 1 79 ? 25.849 -1.862 0.465 1.00 67.38 79 HIS A CA 1
ATOM 611 C C . HIS A 1 79 ? 27.071 -2.699 0.088 1.00 67.38 79 HIS A C 1
ATOM 613 O O . HIS A 1 79 ? 27.441 -2.816 -1.075 1.00 67.38 79 HIS A O 1
ATOM 619 N N . HIS A 1 80 ? 27.727 -3.280 1.097 1.00 47.44 80 HIS A N 1
ATOM 620 C CA . HIS A 1 80 ? 28.910 -4.114 0.908 1.00 47.44 80 HIS A CA 1
ATOM 621 C C . HIS A 1 80 ? 28.565 -5.341 0.058 1.00 47.44 80 HIS A C 1
ATOM 623 O O . HIS A 1 80 ? 28.096 -6.362 0.569 1.00 47.44 80 HIS A O 1
ATOM 629 N N . ALA A 1 81 ? 28.829 -5.249 -1.244 1.00 49.12 81 ALA A N 1
ATOM 630 C CA . ALA A 1 81 ? 28.996 -6.413 -2.085 1.00 49.12 81 ALA A CA 1
ATOM 631 C C . ALA A 1 81 ? 30.254 -7.128 -1.589 1.00 49.12 81 ALA A C 1
ATOM 633 O O . ALA A 1 81 ? 31.376 -6.694 -1.844 1.00 49.12 81 ALA A O 1
ATOM 634 N N . SER A 1 82 ? 30.082 -8.217 -0.841 1.00 41.31 82 SER A N 1
ATOM 635 C CA . SER A 1 82 ? 31.192 -9.132 -0.599 1.00 41.31 82 SER A CA 1
ATOM 636 C C . SER A 1 82 ? 31.742 -9.558 -1.962 1.00 41.31 82 SER A C 1
ATOM 638 O O . SER A 1 82 ? 31.014 -10.165 -2.751 1.00 41.31 82 SER A O 1
ATOM 640 N N . GLY A 1 83 ? 32.989 -9.172 -2.239 1.00 37.75 83 GLY A N 1
ATOM 641 C CA . GLY A 1 83 ? 33.691 -9.405 -3.498 1.00 37.75 83 GLY A CA 1
ATOM 642 C C . GLY A 1 83 ? 33.562 -10.843 -4.007 1.00 37.75 83 GLY A C 1
ATOM 643 O O . GLY A 1 83 ? 33.534 -11.799 -3.234 1.00 37.75 83 GLY A O 1
ATOM 644 N N . GLY A 1 84 ? 33.438 -10.960 -5.330 1.00 41.56 84 GLY A N 1
ATOM 645 C CA . GLY A 1 84 ? 33.055 -12.182 -6.026 1.00 41.56 84 GLY A CA 1
ATOM 646 C C . GLY A 1 84 ? 34.102 -13.298 -6.103 1.00 41.56 84 GLY A C 1
ATOM 647 O O . GLY A 1 84 ? 35.279 -13.138 -5.794 1.00 41.56 84 GLY A O 1
ATOM 648 N N . GLY A 1 85 ? 33.628 -14.438 -6.601 1.00 30.91 85 GLY A N 1
ATOM 649 C CA . GLY A 1 85 ? 34.399 -15.624 -6.961 1.00 30.91 85 GLY A CA 1
ATOM 650 C C . GLY A 1 85 ? 33.431 -16.762 -7.284 1.00 30.91 85 GLY A C 1
ATOM 651 O O . GLY A 1 85 ? 32.518 -17.018 -6.512 1.00 30.91 85 GLY A O 1
ATOM 652 N N . GLY A 1 86 ? 33.559 -17.361 -8.468 1.00 36.06 86 GLY A N 1
ATOM 653 C CA . GLY A 1 86 ? 32.551 -18.235 -9.070 1.00 36.06 86 GLY A CA 1
ATOM 654 C C . GLY A 1 86 ? 32.154 -19.485 -8.273 1.00 36.06 86 GLY A C 1
ATOM 655 O O . GLY A 1 86 ? 32.926 -20.024 -7.489 1.00 36.06 86 GLY A O 1
ATOM 656 N N . GLY A 1 87 ? 30.971 -20.003 -8.619 1.00 32.03 87 GLY A N 1
ATOM 657 C CA . GLY A 1 87 ? 30.627 -21.417 -8.472 1.00 32.03 87 GLY A CA 1
ATOM 658 C C . GLY A 1 87 ? 29.542 -21.733 -7.444 1.00 32.03 87 GLY A C 1
ATOM 659 O O . GLY A 1 87 ? 29.815 -21.794 -6.259 1.00 32.03 87 GLY A O 1
ATOM 660 N N . GLY A 1 88 ? 28.339 -22.020 -7.958 1.00 35.19 88 GLY A N 1
ATOM 661 C CA . GLY A 1 88 ? 27.471 -23.121 -7.523 1.00 35.19 88 GLY A CA 1
ATOM 662 C C . GLY A 1 88 ? 27.009 -23.202 -6.062 1.00 35.19 88 GLY A C 1
ATOM 663 O O . GLY A 1 88 ? 27.783 -23.499 -5.163 1.00 35.19 88 GLY A O 1
ATOM 664 N N . GLY A 1 89 ? 25.686 -23.170 -5.881 1.00 29.45 89 GLY A N 1
ATOM 665 C CA . GLY A 1 89 ? 25.023 -23.787 -4.729 1.00 29.45 89 GLY A CA 1
ATOM 666 C C . GLY A 1 89 ? 24.392 -22.779 -3.782 1.00 29.45 89 GLY A C 1
ATOM 667 O O . GLY A 1 89 ? 25.073 -22.078 -3.043 1.00 29.45 89 GLY A O 1
ATOM 668 N N . GLY A 1 90 ? 23.061 -22.720 -3.807 1.00 39.28 90 GLY A N 1
ATOM 669 C CA . GLY A 1 90 ? 22.296 -21.895 -2.887 1.00 39.28 90 GLY A CA 1
ATOM 670 C C . GLY A 1 90 ? 22.498 -22.310 -1.432 1.00 39.28 90 GLY A C 1
ATOM 671 O O . GLY A 1 90 ? 22.407 -23.486 -1.099 1.00 39.28 90 GLY A O 1
ATOM 672 N N . SER A 1 91 ? 22.689 -21.323 -0.563 1.00 29.98 91 SER A N 1
ATOM 673 C CA . SER A 1 91 ? 21.948 -21.221 0.690 1.00 29.98 91 SER A CA 1
ATOM 674 C C . SER A 1 91 ? 22.102 -19.817 1.272 1.00 29.98 91 SER A C 1
ATOM 676 O O . SER A 1 91 ? 23.162 -19.200 1.238 1.00 29.98 91 SER A O 1
ATOM 678 N N . SER A 1 92 ? 20.982 -19.327 1.772 1.00 40.16 92 SER A N 1
ATOM 679 C CA . SER A 1 92 ? 20.691 -18.040 2.388 1.00 40.16 92 SER A CA 1
ATOM 680 C C . SER A 1 92 ? 21.670 -17.597 3.488 1.00 40.16 92 SER A C 1
ATOM 682 O O . SER A 1 92 ? 21.611 -18.100 4.609 1.00 40.16 92 SER A O 1
ATOM 684 N N . GLY A 1 93 ? 22.471 -16.566 3.204 1.00 30.95 93 GLY A N 1
ATOM 685 C CA . GLY A 1 93 ? 23.028 -15.638 4.196 1.00 30.95 93 GLY A CA 1
ATOM 686 C C . GLY A 1 93 ? 22.224 -14.338 4.139 1.00 30.95 93 GLY A C 1
ATOM 687 O O . GLY A 1 93 ? 22.163 -13.702 3.091 1.00 30.95 93 GLY A O 1
ATOM 688 N N . GLY A 1 94 ? 21.503 -14.013 5.213 1.00 37.81 94 GLY A N 1
ATOM 689 C CA . GLY A 1 94 ? 20.342 -13.116 5.199 1.00 37.81 94 GLY A CA 1
ATOM 690 C C . GLY A 1 94 ? 20.600 -11.691 4.702 1.00 37.81 94 GLY A C 1
ATOM 691 O O . GLY A 1 94 ? 20.960 -10.814 5.484 1.00 37.81 94 GLY A O 1
ATOM 692 N N . ALA A 1 95 ? 20.286 -11.435 3.430 1.00 52.25 95 ALA A N 1
ATOM 693 C CA . ALA A 1 95 ? 19.957 -10.096 2.959 1.00 52.25 95 ALA A CA 1
ATOM 694 C C . ALA A 1 95 ? 18.828 -9.531 3.836 1.00 52.25 95 ALA A C 1
ATOM 696 O O . ALA A 1 95 ? 17.816 -10.216 4.054 1.00 52.25 95 ALA A O 1
ATOM 697 N N . LYS A 1 96 ? 19.008 -8.301 4.342 1.00 55.06 96 LYS A N 1
ATOM 698 C CA . LYS A 1 96 ? 17.971 -7.556 5.076 1.00 55.06 96 LYS A CA 1
ATOM 699 C C . LYS A 1 96 ? 16.641 -7.685 4.324 1.00 55.06 96 LYS A C 1
ATOM 701 O O . LYS A 1 96 ? 16.613 -7.642 3.093 1.00 55.06 96 LYS A O 1
ATOM 706 N N . ALA A 1 97 ? 15.552 -7.906 5.058 1.00 72.25 97 ALA A N 1
ATOM 707 C CA . ALA A 1 97 ? 14.230 -7.953 4.450 1.00 72.25 97 ALA A CA 1
ATOM 708 C C . ALA A 1 97 ? 13.955 -6.621 3.737 1.00 72.25 97 ALA A C 1
ATOM 710 O O . ALA A 1 97 ? 14.243 -5.549 4.272 1.00 72.25 97 ALA A O 1
ATOM 711 N N . SER A 1 98 ? 13.448 -6.714 2.517 1.00 76.31 98 SER A N 1
ATOM 712 C CA . SER A 1 98 ? 13.096 -5.583 1.671 1.00 76.31 98 SER A CA 1
ATOM 713 C C . SER A 1 98 ? 11.761 -5.878 1.006 1.00 76.31 98 SER A C 1
ATOM 715 O O . SER A 1 98 ? 11.417 -7.042 0.776 1.00 76.3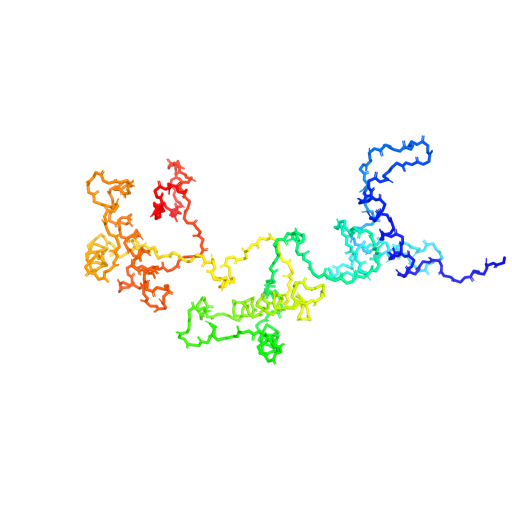1 98 SER A O 1
ATOM 717 N N . TRP A 1 99 ? 11.019 -4.823 0.699 1.00 84.19 99 TRP A N 1
ATOM 718 C CA . TRP A 1 99 ? 9.701 -4.881 0.078 1.00 84.19 99 TRP A CA 1
ATOM 719 C C . TRP A 1 99 ? 9.648 -3.930 -1.107 1.00 84.19 99 TRP A C 1
ATOM 721 O O . TRP A 1 99 ? 10.434 -2.985 -1.190 1.00 84.19 99 TRP A O 1
ATOM 731 N N . CYS A 1 100 ? 8.698 -4.170 -2.004 1.00 84.75 100 CYS A N 1
ATOM 732 C CA . CYS A 1 100 ? 8.429 -3.273 -3.116 1.00 84.75 100 CYS A CA 1
ATOM 733 C C . CYS A 1 100 ? 7.144 -2.483 -2.868 1.00 84.75 100 CYS A C 1
ATOM 735 O O . CYS A 1 100 ? 6.081 -3.079 -2.712 1.00 84.75 100 CYS A O 1
ATOM 737 N N . ALA A 1 101 ? 7.240 -1.156 -2.815 1.00 83.31 101 ALA A N 1
ATOM 738 C CA . ALA A 1 101 ? 6.107 -0.264 -2.588 1.00 83.31 101 ALA A CA 1
ATOM 739 C C . ALA A 1 101 ? 5.760 0.502 -3.868 1.00 83.31 101 ALA A C 1
ATOM 741 O O . ALA A 1 101 ? 6.649 0.927 -4.604 1.00 83.31 101 ALA A O 1
ATOM 742 N N . GLY A 1 102 ? 4.468 0.691 -4.135 1.00 78.19 102 GLY A N 1
ATOM 743 C CA . GLY A 1 102 ? 4.002 1.507 -5.251 1.00 78.19 102 GLY A CA 1
ATOM 744 C C . GLY A 1 102 ? 4.276 2.995 -5.027 1.00 78.19 102 GLY A C 1
ATOM 745 O O . GLY A 1 102 ? 4.203 3.507 -3.911 1.00 78.19 102 GLY A O 1
ATOM 746 N N . ASN A 1 103 ? 4.561 3.707 -6.111 1.00 77.06 103 ASN A N 1
ATOM 747 C CA . ASN A 1 103 ? 4.803 5.141 -6.116 1.00 77.06 103 ASN A CA 1
ATOM 748 C C . ASN A 1 103 ? 3.512 5.904 -6.426 1.00 77.06 103 ASN A C 1
ATOM 750 O O . ASN A 1 103 ? 3.103 5.991 -7.577 1.00 77.06 103 ASN A O 1
ATOM 754 N N . ALA A 1 104 ? 2.883 6.512 -5.422 1.00 72.50 104 ALA A N 1
ATOM 755 C CA . ALA A 1 104 ? 1.656 7.288 -5.623 1.00 72.50 104 ALA A CA 1
ATOM 756 C C . ALA A 1 104 ? 1.827 8.472 -6.598 1.00 72.50 104 ALA A C 1
ATOM 758 O O . ALA A 1 104 ? 0.873 8.864 -7.269 1.00 72.50 104 ALA A O 1
ATOM 759 N N . ALA A 1 105 ? 3.040 9.027 -6.713 1.00 63.06 105 ALA A N 1
ATOM 760 C CA . ALA A 1 105 ? 3.303 10.226 -7.505 1.00 63.06 105 ALA A CA 1
ATOM 761 C C . ALA A 1 105 ? 3.157 10.009 -9.021 1.00 63.06 105 ALA A C 1
ATOM 763 O O . ALA A 1 105 ? 3.019 10.980 -9.761 1.00 63.06 105 ALA A O 1
ATOM 764 N N . VAL A 1 106 ? 3.164 8.758 -9.503 1.00 64.81 106 VAL A N 1
ATOM 765 C CA . VAL A 1 106 ? 2.989 8.470 -10.940 1.00 64.81 106 VAL A CA 1
ATOM 766 C C . VAL A 1 106 ? 1.528 8.540 -11.399 1.00 64.81 106 VAL A C 1
ATOM 768 O O . VAL A 1 106 ? 1.278 8.559 -12.605 1.00 64.81 106 VAL A O 1
ATOM 771 N N . GLY A 1 107 ? 0.579 8.596 -10.458 1.00 73.88 107 GLY A N 1
ATOM 772 C CA . GLY A 1 107 ? -0.859 8.648 -10.716 1.00 73.88 107 GLY A CA 1
ATOM 773 C C . GLY A 1 107 ? -1.489 7.301 -11.096 1.00 73.88 107 GLY A C 1
ATOM 774 O O . GLY A 1 107 ? -0.822 6.361 -11.537 1.00 73.88 107 GLY A O 1
ATOM 775 N N . ASP A 1 108 ? -2.814 7.223 -10.955 1.00 80.12 108 ASP A N 1
ATOM 776 C CA . ASP A 1 108 ? -3.591 5.981 -11.083 1.00 80.12 108 ASP A CA 1
ATOM 777 C C . ASP A 1 108 ? -3.448 5.293 -12.442 1.00 80.12 108 ASP A C 1
ATOM 779 O O . ASP A 1 108 ? -3.397 4.068 -12.506 1.00 80.12 108 ASP A O 1
ATOM 783 N N . SER A 1 109 ? -3.341 6.059 -13.534 1.00 87.56 109 SER A N 1
ATOM 784 C CA . SER A 1 109 ? -3.201 5.483 -14.878 1.00 87.56 109 SER A CA 1
ATOM 785 C C . SER A 1 109 ? -1.912 4.674 -15.026 1.00 87.56 109 SER A C 1
ATOM 787 O O . SER A 1 109 ? -1.932 3.603 -15.631 1.00 87.56 109 SER A O 1
ATOM 789 N N . ARG A 1 110 ? -0.794 5.170 -14.481 1.00 82.94 110 ARG A N 1
ATOM 790 C CA . ARG A 1 110 ? 0.496 4.472 -14.545 1.00 82.94 110 ARG A CA 1
ATOM 791 C C . ARG A 1 110 ? 0.556 3.328 -13.541 1.00 82.94 110 ARG A C 1
ATOM 793 O O . ARG A 1 110 ? 1.079 2.270 -13.877 1.00 82.94 110 ARG A O 1
ATOM 800 N N . LEU A 1 111 ? -0.031 3.508 -12.356 1.00 85.19 111 LEU A N 1
ATOM 801 C CA . LEU A 1 111 ? -0.168 2.436 -11.367 1.00 85.19 111 LEU A CA 1
ATOM 802 C C . LEU A 1 111 ? -0.996 1.267 -11.908 1.00 85.19 111 LEU A C 1
ATOM 804 O O . LEU A 1 111 ? -0.588 0.123 -11.748 1.00 85.19 111 LEU A O 1
ATOM 808 N N . GLN A 1 112 ? -2.112 1.541 -12.589 1.00 93.94 112 GLN A N 1
ATOM 809 C CA . GLN A 1 112 ? -2.956 0.504 -13.181 1.00 93.94 112 GLN A CA 1
ATOM 810 C C . GLN A 1 112 ? -2.216 -0.278 -14.272 1.00 93.94 112 GLN A C 1
ATOM 812 O O . GLN A 1 112 ? -2.208 -1.502 -14.230 1.00 93.94 112 GLN A O 1
ATOM 817 N N . ALA A 1 113 ? -1.547 0.408 -15.204 1.00 93.38 113 ALA A N 1
ATOM 818 C CA . ALA A 1 113 ? -0.803 -0.261 -16.272 1.00 93.38 113 ALA A CA 1
ATOM 819 C C . ALA A 1 113 ? 0.323 -1.160 -15.726 1.00 93.38 113 ALA A C 1
ATOM 821 O O . ALA A 1 113 ? 0.518 -2.281 -16.195 1.00 93.38 113 ALA A O 1
ATOM 822 N N . ALA A 1 114 ? 1.046 -0.685 -14.708 1.00 91.62 114 ALA A N 1
ATOM 823 C CA . ALA A 1 114 ? 2.086 -1.465 -14.050 1.00 91.62 114 ALA A CA 1
ATOM 824 C C . ALA A 1 114 ? 1.509 -2.644 -13.244 1.00 91.62 114 ALA A C 1
ATOM 826 O O . ALA A 1 114 ? 2.084 -3.732 -13.271 1.00 91.62 114 ALA A O 1
ATOM 827 N N . LEU A 1 115 ? 0.371 -2.457 -12.566 1.00 95.88 115 LEU A N 1
ATOM 828 C CA . LEU A 1 115 ? -0.360 -3.519 -11.864 1.00 95.88 115 LEU A CA 1
ATOM 829 C C . LEU A 1 115 ? -0.786 -4.634 -12.829 1.00 95.88 115 LEU A C 1
ATOM 831 O O . LEU A 1 115 ? -0.485 -5.800 -12.578 1.00 95.88 115 LEU A O 1
ATOM 835 N N . ASP A 1 116 ? -1.424 -4.280 -13.947 1.00 96.88 116 ASP A N 1
ATOM 836 C CA . ASP A 1 116 ? -1.862 -5.244 -14.964 1.00 96.88 116 ASP A CA 1
ATOM 837 C C . ASP A 1 116 ? -0.678 -6.053 -15.505 1.00 96.88 116 ASP A C 1
ATOM 839 O O . ASP A 1 116 ? -0.748 -7.279 -15.635 1.00 96.88 116 ASP A O 1
ATOM 843 N N . TRP A 1 117 ? 0.451 -5.380 -15.750 1.00 96.44 117 TRP A N 1
ATOM 844 C CA . TRP A 1 117 ? 1.682 -6.042 -16.163 1.00 96.44 117 TRP A CA 1
ATOM 845 C C . TRP A 1 117 ? 2.206 -7.006 -15.092 1.00 96.44 117 TRP A C 1
ATOM 847 O O . TRP A 1 117 ? 2.494 -8.159 -15.417 1.00 96.44 117 TRP A O 1
ATOM 857 N N . ALA A 1 118 ? 2.288 -6.577 -13.827 1.00 96.25 118 ALA A N 1
ATOM 858 C CA . ALA A 1 118 ? 2.783 -7.398 -12.721 1.00 96.25 118 ALA A CA 1
ATOM 859 C C . ALA A 1 118 ? 1.975 -8.698 -12.579 1.00 96.25 118 ALA A C 1
ATOM 861 O O . ALA A 1 118 ? 2.555 -9.789 -12.540 1.00 96.25 118 ALA A O 1
ATOM 862 N N . CYS A 1 119 ? 0.642 -8.590 -12.585 1.00 96.06 119 CYS A N 1
ATOM 863 C CA . CYS A 1 119 ? -0.270 -9.734 -12.518 1.00 96.06 119 CYS A CA 1
ATOM 864 C C . CYS A 1 119 ? -0.121 -10.674 -13.723 1.00 96.06 119 CYS A C 1
ATOM 866 O O . CYS A 1 119 ? -0.197 -11.891 -13.573 1.00 96.06 119 CYS A O 1
ATOM 868 N N . GLY A 1 120 ? 0.138 -10.129 -14.915 1.00 96.50 120 GLY A N 1
ATOM 869 C CA . GLY A 1 120 ? 0.385 -10.923 -16.121 1.00 96.50 120 GLY A CA 1
ATOM 870 C C . GLY A 1 120 ? 1.760 -11.604 -16.178 1.00 96.50 120 GLY A C 1
ATOM 871 O O . GLY A 1 120 ? 1.933 -12.539 -16.956 1.00 96.50 120 GLY A O 1
ATOM 872 N N . HIS A 1 121 ? 2.738 -11.164 -15.375 1.00 92.88 121 HIS A N 1
ATOM 873 C CA . HIS A 1 121 ? 4.150 -11.572 -15.497 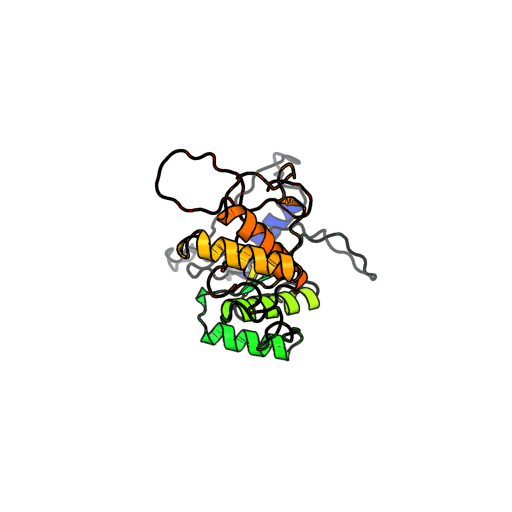1.00 92.88 121 HIS A CA 1
ATOM 874 C C . HIS A 1 121 ? 4.712 -12.284 -14.257 1.00 92.88 121 HIS A C 1
ATOM 876 O O . HIS A 1 121 ? 5.929 -12.464 -14.123 1.00 92.88 121 HIS A O 1
ATOM 882 N N . GLY A 1 122 ? 3.830 -12.767 -13.380 1.00 88.12 122 GLY A N 1
ATOM 883 C CA . GLY A 1 122 ? 4.181 -13.712 -12.320 1.00 88.12 122 GLY A CA 1
ATOM 884 C C . GLY A 1 122 ? 3.941 -13.231 -10.894 1.00 88.12 122 GLY A C 1
ATOM 885 O O . GLY A 1 122 ? 4.335 -13.955 -9.981 1.00 88.12 122 GLY A O 1
ATOM 886 N N . ALA A 1 123 ? 3.312 -12.068 -10.694 1.00 93.50 123 ALA A N 1
ATOM 887 C CA . ALA A 1 123 ? 2.678 -11.754 -9.415 1.00 93.50 123 ALA A CA 1
ATOM 888 C C . ALA A 1 123 ? 1.399 -12.591 -9.235 1.00 93.50 123 ALA A C 1
ATOM 890 O O . ALA A 1 123 ? 0.643 -12.794 -10.186 1.00 93.50 123 ALA A O 1
ATOM 891 N N . ASP A 1 124 ? 1.121 -13.040 -8.018 1.00 89.06 124 ASP A N 1
ATOM 892 C CA . ASP A 1 124 ? -0.172 -13.588 -7.623 1.00 89.06 124 ASP A CA 1
ATOM 893 C C . ASP A 1 124 ? -1.098 -12.451 -7.202 1.00 89.06 124 ASP A C 1
ATOM 895 O O . ASP A 1 124 ? -0.945 -11.868 -6.138 1.00 89.06 124 ASP A O 1
ATOM 899 N N . CYS A 1 125 ? -2.074 -12.140 -8.049 1.00 92.25 125 CYS A N 1
ATOM 900 C CA . CYS A 1 125 ? -3.051 -11.084 -7.800 1.00 92.25 125 CYS A CA 1
ATOM 901 C C . CYS A 1 125 ? -4.407 -11.611 -7.311 1.00 92.25 125 CYS A C 1
ATOM 903 O O . CYS A 1 125 ? -5.395 -10.876 -7.352 1.00 92.25 125 CYS A O 1
ATOM 905 N N . SER A 1 126 ? -4.492 -12.868 -6.858 1.00 89.12 126 SER A N 1
ATOM 906 C CA . SER A 1 126 ? -5.749 -13.472 -6.390 1.00 89.12 126 SER A CA 1
ATOM 907 C C . SER A 1 126 ? -6.287 -12.807 -5.121 1.00 89.12 126 SER A C 1
ATOM 909 O O . SER A 1 126 ? -7.493 -12.602 -4.992 1.00 89.12 126 SER A O 1
ATOM 911 N N . ALA A 1 127 ? -5.402 -12.392 -4.211 1.00 81.88 127 ALA A N 1
ATOM 912 C CA . ALA A 1 127 ? -5.798 -11.787 -2.944 1.00 81.88 127 ALA A CA 1
ATOM 913 C C . ALA A 1 127 ? -6.376 -10.369 -3.093 1.00 81.88 127 ALA A C 1
ATOM 915 O O . ALA A 1 127 ? -7.083 -9.918 -2.197 1.00 81.88 127 ALA A O 1
ATOM 916 N N . ILE A 1 128 ? -6.099 -9.678 -4.202 1.00 86.00 128 ILE A N 1
ATOM 917 C CA . ILE A 1 128 ? -6.556 -8.302 -4.471 1.00 86.00 128 ILE A CA 1
ATOM 918 C C . ILE A 1 128 ? -7.770 -8.245 -5.410 1.00 86.00 128 ILE A C 1
ATOM 920 O O . ILE A 1 128 ? -8.137 -7.170 -5.874 1.00 86.00 128 ILE A O 1
ATOM 924 N N . GLN A 1 129 ? -8.394 -9.383 -5.725 1.00 90.06 129 GLN A N 1
ATOM 925 C CA . GLN A 1 129 ? -9.628 -9.414 -6.516 1.00 90.06 129 GLN A CA 1
ATOM 926 C C . GLN A 1 129 ? -10.851 -9.013 -5.675 1.00 90.06 129 GLN A C 1
ATOM 928 O O . GLN A 1 129 ? -10.820 -9.167 -4.452 1.00 90.06 129 GLN A O 1
ATOM 933 N N . PRO A 1 130 ? -11.949 -8.531 -6.291 1.00 85.31 130 PRO A N 1
ATOM 934 C CA . PRO A 1 130 ? -13.183 -8.219 -5.572 1.00 85.31 130 PRO A CA 1
ATOM 935 C C . PRO A 1 130 ? -13.634 -9.365 -4.655 1.00 85.31 130 PRO A C 1
ATOM 937 O O . PRO A 1 130 ? -13.815 -10.496 -5.100 1.00 85.31 130 PRO A O 1
ATOM 940 N N . GLY A 1 131 ? -13.808 -9.062 -3.366 1.00 75.75 131 GLY A N 1
ATOM 941 C CA . GLY A 1 131 ? -14.213 -10.033 -2.340 1.00 75.75 131 GLY A CA 1
ATOM 942 C C . GLY A 1 131 ? -13.078 -10.865 -1.727 1.00 75.75 131 GLY A C 1
ATOM 943 O O . GLY A 1 131 ? -13.342 -11.654 -0.821 1.00 75.75 131 GLY A O 1
ATOM 944 N N . ALA A 1 132 ? -11.831 -10.693 -2.170 1.00 77.81 132 ALA A N 1
ATOM 945 C CA . ALA A 1 132 ? -10.672 -11.365 -1.592 1.00 77.81 132 ALA A CA 1
ATOM 946 C C . ALA A 1 132 ? -10.076 -10.602 -0.390 1.00 77.81 132 ALA A C 1
ATOM 948 O O . ALA A 1 132 ? -10.378 -9.433 -0.143 1.00 77.81 132 ALA A O 1
ATOM 949 N N . ALA A 1 133 ? -9.220 -11.286 0.377 1.00 69.62 133 ALA A N 1
ATOM 950 C CA . ALA A 1 133 ? -8.719 -10.827 1.679 1.00 69.62 133 ALA A CA 1
ATOM 951 C C . ALA A 1 133 ? -7.886 -9.529 1.641 1.00 69.62 133 ALA A C 1
ATOM 953 O O . ALA A 1 133 ? -7.785 -8.846 2.654 1.00 69.62 133 ALA A O 1
ATOM 954 N N . CYS A 1 134 ? -7.310 -9.188 0.488 1.00 76.44 134 CYS A N 1
ATOM 955 C CA . CYS A 1 134 ? -6.490 -7.998 0.262 1.00 76.44 134 CYS A CA 1
ATOM 956 C C . CYS A 1 134 ? -7.134 -7.009 -0.718 1.00 76.44 134 CYS A C 1
ATOM 958 O O . CYS A 1 134 ? -6.444 -6.155 -1.274 1.00 76.44 134 CYS A O 1
ATOM 960 N N . TYR A 1 135 ? -8.445 -7.117 -0.955 1.00 81.00 135 TYR A N 1
ATOM 961 C CA . TYR A 1 135 ? -9.148 -6.166 -1.813 1.00 81.00 135 TYR A CA 1
ATOM 962 C C . TYR A 1 135 ? -9.196 -4.761 -1.205 1.00 81.00 135 TYR A C 1
ATOM 964 O O . TYR A 1 135 ? -9.127 -3.778 -1.937 1.00 81.00 135 TYR A O 1
ATOM 972 N N . GLU A 1 136 ? -9.289 -4.658 0.122 1.00 69.62 136 GLU A N 1
ATOM 973 C CA . GLU A 1 136 ? -9.334 -3.373 0.815 1.00 69.62 136 GLU A CA 1
ATOM 974 C C . GLU A 1 136 ? -7.949 -2.956 1.358 1.00 69.62 136 GLU A C 1
ATOM 976 O O . GLU A 1 136 ? -7.233 -3.801 1.901 1.00 69.62 136 GLU A O 1
ATOM 981 N N . PRO A 1 137 ? -7.566 -1.664 1.246 1.00 68.25 137 PRO A N 1
ATOM 982 C CA . PRO A 1 137 ? -8.339 -0.584 0.631 1.00 68.25 137 PRO A CA 1
ATOM 983 C C . PRO A 1 137 ? -8.377 -0.695 -0.902 1.00 68.25 137 PRO A C 1
ATOM 985 O O . PRO A 1 137 ? -7.340 -0.877 -1.543 1.00 68.25 137 PRO A O 1
ATOM 988 N N . ASN A 1 138 ? -9.561 -0.521 -1.492 1.00 78.12 138 ASN A N 1
ATOM 989 C CA . ASN A 1 138 ? -9.779 -0.587 -2.940 1.00 78.12 138 ASN A CA 1
ATOM 990 C C . ASN A 1 138 ? -9.220 0.649 -3.672 1.00 78.12 138 ASN A C 1
ATOM 992 O O . ASN A 1 138 ? -9.950 1.521 -4.146 1.00 78.12 138 ASN A O 1
ATOM 996 N N . THR A 1 139 ? -7.893 0.742 -3.736 1.00 83.12 139 THR A N 1
ATOM 997 C CA . THR A 1 139 ? -7.157 1.810 -4.421 1.00 83.12 139 THR A CA 1
ATOM 998 C C . THR A 1 139 ? -6.101 1.217 -5.341 1.00 83.12 139 THR A C 1
ATOM 1000 O O . THR A 1 139 ? -5.512 0.174 -5.043 1.00 83.12 139 THR A O 1
ATOM 1003 N N . LYS A 1 140 ? -5.797 1.918 -6.441 1.00 86.06 140 LYS A N 1
ATOM 1004 C CA . LYS A 1 140 ? -4.763 1.478 -7.389 1.00 86.06 140 LYS A CA 1
ATOM 1005 C C . LYS A 1 140 ? -3.401 1.358 -6.725 1.00 86.06 140 LYS A C 1
ATOM 1007 O O . LYS A 1 140 ? -2.698 0.390 -6.973 1.00 86.06 140 LYS A O 1
ATOM 1012 N N . LEU A 1 141 ? -3.066 2.286 -5.832 1.00 81.31 141 LEU A N 1
ATOM 1013 C CA . LEU A 1 141 ? -1.816 2.255 -5.080 1.00 81.31 141 LEU A CA 1
ATOM 1014 C C . LEU A 1 141 ? -1.685 1.004 -4.200 1.00 81.31 141 LEU A C 1
ATOM 1016 O O . LEU A 1 141 ? -0.620 0.389 -4.190 1.00 81.31 141 LEU A O 1
ATOM 1020 N N . ALA A 1 142 ? -2.741 0.617 -3.480 1.00 78.94 142 ALA A N 1
ATOM 1021 C CA . ALA A 1 142 ? -2.700 -0.537 -2.581 1.00 78.94 142 ALA A CA 1
ATOM 1022 C C . ALA A 1 142 ? -2.599 -1.860 -3.352 1.00 78.94 142 ALA A C 1
ATOM 1024 O O . ALA A 1 142 ? -1.729 -2.683 -3.060 1.00 78.94 142 ALA A O 1
ATOM 1025 N N . HIS A 1 143 ? -3.423 -2.031 -4.390 1.00 88.31 143 HIS A N 1
ATOM 1026 C CA . HIS A 1 143 ? -3.379 -3.210 -5.263 1.00 88.31 143 HIS A CA 1
ATOM 1027 C C . HIS A 1 143 ? -2.051 -3.316 -6.017 1.00 88.31 143 HIS A C 1
ATOM 1029 O O . HIS A 1 143 ? -1.449 -4.389 -6.046 1.00 88.31 143 HIS A O 1
ATOM 1035 N N . ALA A 1 144 ? -1.549 -2.203 -6.562 1.00 91.56 144 ALA A N 1
ATOM 1036 C CA . ALA A 1 144 ? -0.253 -2.144 -7.233 1.00 91.56 144 ALA A CA 1
ATOM 1037 C C . ALA A 1 144 ? 0.889 -2.502 -6.278 1.00 91.56 144 ALA A C 1
ATOM 1039 O O . ALA A 1 144 ? 1.687 -3.378 -6.588 1.00 91.56 144 ALA A O 1
ATOM 1040 N N . SER A 1 145 ? 0.928 -1.910 -5.081 1.00 87.62 145 SER A N 1
ATOM 1041 C CA . SER A 1 145 ? 1.967 -2.219 -4.090 1.00 87.62 145 SER A CA 1
ATOM 1042 C C . SER A 1 145 ? 1.958 -3.700 -3.696 1.00 87.62 145 SER A C 1
ATOM 1044 O O . SER A 1 145 ? 3.021 -4.298 -3.546 1.00 87.62 145 SER A O 1
ATOM 1046 N N . TYR A 1 146 ? 0.776 -4.315 -3.560 1.00 88.25 146 TYR A N 1
ATOM 1047 C CA . TYR A 1 146 ? 0.656 -5.751 -3.294 1.00 88.25 146 TYR A CA 1
ATOM 1048 C C . TYR A 1 146 ? 1.270 -6.589 -4.423 1.00 88.25 146 TYR A C 1
ATOM 1050 O O . TYR A 1 146 ? 2.152 -7.411 -4.170 1.00 88.25 146 TYR A O 1
ATOM 1058 N N . ALA A 1 147 ? 0.850 -6.342 -5.668 1.00 93.69 147 ALA A N 1
ATOM 1059 C CA . ALA A 1 147 ? 1.331 -7.079 -6.834 1.00 93.69 147 ALA A CA 1
ATOM 1060 C C . ALA A 1 147 ? 2.837 -6.877 -7.070 1.00 93.69 147 ALA A C 1
ATOM 1062 O O . ALA A 1 147 ? 3.556 -7.829 -7.374 1.00 93.69 147 ALA A O 1
ATOM 1063 N N . PHE A 1 148 ? 3.337 -5.653 -6.884 1.00 91.88 148 PHE A N 1
ATOM 1064 C CA . PHE A 1 148 ? 4.757 -5.331 -7.025 1.00 91.88 148 PHE A CA 1
ATOM 1065 C C . PHE A 1 148 ? 5.598 -6.043 -5.978 1.00 91.88 148 PHE A C 1
ATOM 1067 O O . PHE A 1 148 ? 6.646 -6.597 -6.312 1.00 91.88 148 PHE A O 1
ATOM 1074 N N . ASN A 1 149 ? 5.143 -6.061 -4.722 1.00 90.00 149 ASN A N 1
ATOM 1075 C CA . ASN A 1 149 ? 5.837 -6.782 -3.669 1.00 90.00 149 ASN A CA 1
ATOM 1076 C C . ASN A 1 149 ? 5.845 -8.286 -3.941 1.00 90.00 149 ASN A C 1
ATOM 1078 O O . ASN A 1 149 ? 6.915 -8.881 -3.891 1.00 90.00 149 ASN A O 1
ATOM 1082 N N . ASP A 1 150 ? 4.708 -8.900 -4.277 1.00 90.31 150 ASP A N 1
ATOM 1083 C CA . ASP A 1 150 ? 4.668 -10.338 -4.575 1.00 90.31 150 ASP A CA 1
ATOM 1084 C C . ASP A 1 150 ? 5.600 -10.705 -5.746 1.00 90.31 150 ASP A C 1
ATOM 1086 O O . ASP A 1 150 ? 6.439 -11.600 -5.608 1.00 90.31 150 ASP A O 1
ATOM 1090 N N . TYR A 1 151 ? 5.564 -9.939 -6.843 1.00 92.12 151 TYR A N 1
ATOM 1091 C CA . TYR A 1 151 ? 6.503 -10.096 -7.957 1.00 92.12 151 TYR A CA 1
ATOM 1092 C C . TYR A 1 151 ? 7.964 -9.988 -7.496 1.00 92.12 151 TYR A C 1
ATOM 1094 O O . TYR A 1 151 ? 8.771 -10.881 -7.763 1.00 92.12 151 TYR A O 1
ATOM 1102 N N . TYR A 1 152 ? 8.307 -8.922 -6.769 1.00 87.81 152 TYR A N 1
ATOM 1103 C CA . TYR A 1 152 ? 9.654 -8.663 -6.260 1.00 87.81 152 TYR A CA 1
ATOM 1104 C C . TYR A 1 152 ? 10.169 -9.810 -5.377 1.00 87.81 152 TYR A C 1
ATOM 1106 O O . TYR A 1 152 ? 11.292 -10.287 -5.567 1.00 87.81 152 TYR A O 1
ATOM 1114 N N . GLN A 1 153 ? 9.336 -10.317 -4.461 1.00 87.50 153 GLN A N 1
ATOM 1115 C CA . GLN A 1 153 ? 9.691 -11.457 -3.611 1.00 87.50 153 GLN A CA 1
ATOM 1116 C C . GLN A 1 153 ? 9.901 -12.731 -4.438 1.00 87.50 153 GLN A C 1
ATOM 1118 O O . GLN A 1 153 ? 10.903 -13.427 -4.254 1.00 87.50 153 GLN A O 1
ATOM 1123 N N . ARG A 1 154 ? 9.009 -13.022 -5.394 1.00 86.44 154 ARG A N 1
ATOM 1124 C CA . ARG A 1 154 ? 9.103 -14.201 -6.277 1.00 86.44 154 ARG A CA 1
ATOM 1125 C C . ARG A 1 154 ? 10.321 -14.173 -7.191 1.00 86.44 154 ARG A C 1
ATOM 1127 O O . ARG A 1 154 ? 10.846 -15.229 -7.535 1.00 86.44 154 ARG A O 1
ATOM 1134 N N . LYS A 1 155 ? 10.808 -12.988 -7.560 1.00 84.88 155 LYS A N 1
ATOM 1135 C CA . LYS A 1 155 ? 12.073 -12.813 -8.293 1.00 84.88 155 LYS A CA 1
ATOM 1136 C C . LYS A 1 155 ? 13.306 -12.827 -7.387 1.00 84.88 155 LYS A C 1
ATOM 1138 O O . LYS A 1 155 ? 14.389 -12.441 -7.819 1.00 84.88 155 LYS A O 1
ATOM 1143 N N . GLY A 1 156 ? 13.164 -13.262 -6.136 1.00 81.38 156 GLY A N 1
ATOM 1144 C CA . GLY A 1 156 ? 14.277 -13.367 -5.199 1.00 81.38 156 GLY A CA 1
ATOM 1145 C C . GLY A 1 156 ? 14.842 -12.010 -4.789 1.00 81.38 156 GLY A C 1
ATOM 1146 O O . GLY A 1 156 ? 16.012 -11.940 -4.426 1.00 81.38 156 GLY A O 1
ATOM 1147 N N . ARG A 1 157 ? 14.029 -10.943 -4.851 1.00 80.19 157 ARG A N 1
ATOM 1148 C CA . ARG A 1 157 ? 14.422 -9.568 -4.508 1.00 80.19 157 ARG A CA 1
ATOM 1149 C C . ARG A 1 157 ? 15.568 -9.025 -5.374 1.00 80.19 157 ARG A C 1
ATOM 1151 O O . ARG A 1 157 ? 16.330 -8.168 -4.930 1.00 80.19 157 ARG A O 1
ATOM 1158 N N . ALA A 1 158 ? 15.695 -9.523 -6.607 1.00 74.81 158 ALA A N 1
ATOM 1159 C CA . ALA A 1 158 ? 16.764 -9.138 -7.523 1.00 74.81 158 ALA A CA 1
ATOM 1160 C C . ALA A 1 158 ? 16.726 -7.637 -7.866 1.00 74.81 158 ALA A C 1
ATOM 1162 O O . ALA A 1 158 ? 15.653 -7.035 -7.983 1.00 74.81 158 ALA A O 1
ATOM 1163 N N . SER A 1 159 ? 17.902 -7.033 -8.057 1.00 68.50 159 SER A N 1
ATOM 1164 C CA . SER A 1 159 ? 18.010 -5.622 -8.450 1.00 68.50 159 SER A CA 1
ATOM 1165 C C . SER A 1 159 ? 17.211 -5.337 -9.730 1.00 68.50 159 SER A C 1
ATOM 1167 O O . SER A 1 159 ? 17.131 -6.179 -10.624 1.00 68.50 159 SER A O 1
ATOM 1169 N N . GLY A 1 160 ? 16.556 -4.175 -9.792 1.00 70.38 160 GLY A N 1
ATOM 1170 C CA . GLY A 1 160 ? 15.708 -3.761 -10.918 1.00 70.38 160 GLY A CA 1
ATOM 1171 C C . GLY A 1 160 ? 14.312 -4.398 -10.974 1.00 70.38 160 GLY A C 1
ATOM 1172 O O . GLY A 1 160 ? 13.454 -3.918 -11.709 1.00 70.38 160 GLY A O 1
ATOM 1173 N N . THR A 1 161 ? 14.013 -5.425 -10.169 1.00 78.38 161 THR A N 1
ATOM 1174 C CA . THR A 1 161 ? 12.686 -6.085 -10.198 1.00 78.38 161 THR A CA 1
ATOM 1175 C C . THR A 1 161 ? 11.579 -5.321 -9.462 1.00 78.38 161 THR A C 1
ATOM 1177 O O . THR A 1 161 ? 10.421 -5.720 -9.523 1.00 78.38 161 THR A O 1
ATOM 1180 N N . CYS A 1 162 ? 11.924 -4.204 -8.814 1.00 82.56 162 CYS A N 1
ATOM 1181 C CA . CYS A 1 162 ? 11.014 -3.275 -8.138 1.00 82.56 162 CYS A CA 1
ATOM 1182 C C . CYS A 1 162 ? 11.035 -1.870 -8.780 1.00 82.56 162 CYS A C 1
ATOM 1184 O O . CYS A 1 162 ? 10.894 -0.859 -8.104 1.00 82.56 162 CYS A O 1
ATOM 1186 N N . ASP A 1 163 ? 11.281 -1.783 -10.087 1.00 80.44 163 ASP A N 1
ATOM 1187 C CA . ASP A 1 163 ? 11.267 -0.496 -10.793 1.00 80.44 163 ASP A CA 1
ATOM 1188 C C . ASP A 1 163 ? 9.883 -0.185 -11.387 1.00 80.44 163 ASP A C 1
ATOM 1190 O O . ASP A 1 163 ? 9.331 0.893 -11.170 1.00 80.44 163 ASP A O 1
ATOM 1194 N N . PHE A 1 164 ? 9.290 -1.144 -12.110 1.00 82.44 164 PHE A N 1
ATOM 1195 C CA . PHE A 1 164 ? 8.004 -0.981 -12.806 1.00 82.44 164 PHE A CA 1
ATOM 1196 C C . PHE A 1 164 ? 7.922 0.332 -13.611 1.00 82.44 164 PHE A C 1
ATOM 1198 O O . PHE A 1 164 ? 6.907 1.031 -13.594 1.00 82.44 164 PHE A O 1
ATOM 1205 N N . SER A 1 165 ? 9.016 0.700 -14.289 1.00 79.44 165 SER A N 1
ATOM 1206 C CA . SER A 1 165 ? 9.155 1.968 -15.013 1.00 79.44 165 SER A CA 1
ATOM 1207 C C . SER A 1 165 ? 8.933 3.187 -14.109 1.00 79.44 165 SER A C 1
ATOM 1209 O O . SER A 1 165 ? 8.210 4.121 -14.470 1.00 79.44 165 SER A O 1
ATOM 1211 N N . GLY A 1 166 ? 9.508 3.161 -12.905 1.00 73.38 166 GLY A N 1
ATOM 1212 C CA . GLY A 1 166 ? 9.366 4.177 -11.857 1.00 73.38 166 GLY A CA 1
ATOM 1213 C C . GLY A 1 166 ? 8.027 4.176 -11.107 1.00 73.38 166 GLY A C 1
ATOM 1214 O O . GLY A 1 166 ? 7.776 5.086 -10.311 1.00 73.38 166 GLY A O 1
ATOM 1215 N N . ALA A 1 167 ? 7.148 3.199 -11.358 1.00 74.25 167 ALA A N 1
ATOM 1216 C CA . ALA A 1 167 ? 5.884 3.051 -10.633 1.00 74.25 167 ALA A CA 1
ATOM 1217 C C . ALA A 1 167 ? 6.051 2.392 -9.255 1.00 74.25 167 ALA A C 1
ATOM 1219 O O . ALA A 1 167 ? 5.081 2.335 -8.499 1.00 74.25 167 ALA A O 1
ATOM 1220 N N . ALA A 1 168 ? 7.253 1.927 -8.909 1.00 82.25 168 ALA A N 1
ATOM 1221 C CA . ALA A 1 168 ? 7.556 1.352 -7.607 1.00 82.25 168 ALA A CA 1
ATOM 1222 C C . ALA A 1 168 ? 8.957 1.734 -7.111 1.00 82.25 168 ALA A C 1
ATOM 1224 O O . ALA A 1 168 ? 9.773 2.276 -7.857 1.00 82.25 168 ALA A O 1
ATOM 1225 N N . TYR A 1 169 ? 9.216 1.471 -5.832 1.00 70.12 169 TYR A N 1
ATOM 1226 C CA . TYR A 1 169 ? 10.522 1.637 -5.204 1.00 70.12 169 TYR A CA 1
ATOM 1227 C C . TYR A 1 169 ? 10.720 0.634 -4.063 1.00 70.12 169 TYR A C 1
ATOM 1229 O O . TYR A 1 169 ? 9.768 0.194 -3.410 1.00 70.12 169 TYR A O 1
ATOM 1237 N N . VAL A 1 170 ? 11.981 0.267 -3.820 1.00 75.94 170 VAL A N 1
ATOM 1238 C CA . VAL A 1 170 ? 12.349 -0.642 -2.727 1.00 75.94 170 VAL A CA 1
ATOM 1239 C C . VAL A 1 170 ? 12.300 0.105 -1.399 1.00 75.94 170 VAL A C 1
ATOM 1241 O O . VAL A 1 170 ? 12.839 1.204 -1.271 1.00 75.94 170 VAL A O 1
ATOM 1244 N N . VAL A 1 171 ? 11.702 -0.526 -0.392 1.00 62.81 171 VAL A N 1
ATOM 1245 C CA . VAL A 1 171 ? 11.723 -0.067 0.998 1.00 62.81 171 VAL A CA 1
ATOM 1246 C C . VAL A 1 171 ? 12.259 -1.150 1.924 1.00 62.81 171 VAL A C 1
ATOM 1248 O O . VAL A 1 171 ? 12.169 -2.345 1.643 1.00 62.81 171 VAL A O 1
ATOM 1251 N N . TYR A 1 172 ? 12.788 -0.722 3.067 1.00 66.81 172 TYR A N 1
ATOM 1252 C CA . TYR A 1 172 ? 13.375 -1.597 4.091 1.00 66.81 172 TYR A CA 1
ATOM 1253 C C . TYR A 1 172 ? 12.561 -1.629 5.390 1.00 66.81 172 TYR A C 1
ATOM 1255 O O . TYR A 1 172 ? 12.971 -2.241 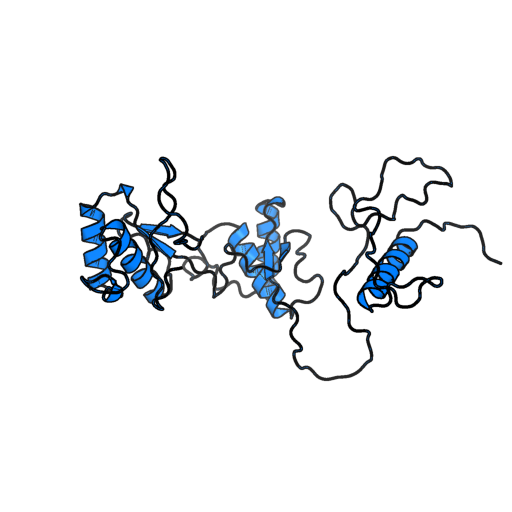6.375 1.00 66.81 172 TYR A O 1
ATOM 1263 N N . GLN A 1 173 ? 11.393 -0.990 5.375 1.00 57.06 173 GLN A N 1
ATOM 1264 C CA . GLN A 1 173 ? 10.348 -1.127 6.376 1.00 57.06 173 GLN A CA 1
ATOM 1265 C C . GLN A 1 173 ? 9.106 -1.661 5.667 1.00 57.06 173 GLN A C 1
ATOM 1267 O O . GLN A 1 173 ? 8.729 -1.127 4.626 1.00 57.06 173 GLN A O 1
ATOM 1272 N N . GLU A 1 174 ? 8.495 -2.711 6.213 1.00 62.44 174 GLU A N 1
ATOM 1273 C CA . GLU A 1 174 ? 7.280 -3.303 5.653 1.00 62.44 174 GLU A CA 1
ATOM 1274 C C . GLU A 1 174 ? 6.173 -2.238 5.546 1.00 62.44 174 GLU A C 1
ATOM 1276 O O . GLU A 1 174 ? 5.771 -1.685 6.576 1.00 62.44 174 GLU A O 1
ATOM 1281 N N . PRO A 1 175 ? 5.688 -1.903 4.333 1.00 59.84 175 PRO A N 1
ATOM 1282 C CA . PRO A 1 175 ? 4.645 -0.901 4.192 1.00 59.84 175 PRO A CA 1
ATOM 1283 C C . PRO A 1 175 ? 3.338 -1.389 4.820 1.00 59.84 175 PRO A C 1
ATOM 1285 O O . PRO A 1 175 ? 2.820 -2.448 4.468 1.00 59.84 175 PRO A O 1
ATOM 1288 N N . ALA A 1 176 ? 2.739 -0.567 5.679 1.00 51.78 176 ALA A N 1
ATOM 1289 C CA . ALA A 1 176 ? 1.404 -0.829 6.222 1.00 51.78 176 ALA A CA 1
ATOM 1290 C C . ALA A 1 176 ? 0.301 -0.816 5.137 1.00 51.78 176 ALA A C 1
ATOM 1292 O O . ALA A 1 176 ? -0.778 -1.361 5.345 1.00 51.78 176 ALA A O 1
ATOM 1293 N N . SER A 1 177 ? 0.574 -0.196 3.980 1.00 49.78 177 SER A N 1
ATOM 1294 C CA . SER A 1 177 ? -0.338 -0.051 2.833 1.00 49.78 177 SER A CA 1
ATOM 1295 C C . SER A 1 177 ? -0.274 -1.198 1.823 1.00 49.78 177 SER A C 1
ATOM 1297 O O . SER A 1 177 ? -1.158 -1.321 0.976 1.00 49.78 177 SER A O 1
ATOM 1299 N N . THR A 1 178 ? 0.749 -2.048 1.895 1.00 51.66 178 THR A N 1
ATOM 1300 C CA . THR A 1 178 ? 0.709 -3.350 1.237 1.00 51.66 178 THR A CA 1
ATOM 1301 C C . THR A 1 178 ? -0.113 -4.254 2.122 1.00 51.66 178 THR A C 1
ATOM 1303 O O . THR A 1 178 ? 0.221 -4.388 3.294 1.00 51.66 178 THR A O 1
ATOM 1306 N N . CYS A 1 179 ? -1.140 -4.914 1.591 1.00 62.12 179 CYS A N 1
ATOM 1307 C CA . CYS A 1 179 ? -1.726 -6.079 2.246 1.00 62.12 179 CYS A CA 1
ATOM 1308 C C . CYS A 1 179 ? -0.683 -7.211 2.298 1.00 62.12 179 CYS A C 1
ATOM 1310 O O . CYS A 1 179 ? -0.804 -8.243 1.651 1.00 62.12 179 CYS A O 1
ATOM 1312 N N . SER A 1 180 ? 0.418 -7.002 3.015 1.00 52.78 180 SER A N 1
ATOM 1313 C CA . SER A 1 180 ? 1.301 -8.073 3.408 1.00 52.78 180 SER A CA 1
ATOM 1314 C C . SER A 1 180 ? 0.444 -9.067 4.176 1.00 52.78 180 SER A C 1
ATOM 1316 O O . SER A 1 180 ? -0.424 -8.669 4.957 1.00 52.78 180 SER A O 1
ATOM 1318 N N . ALA A 1 181 ? 0.724 -10.359 4.037 1.00 44.00 181 ALA A N 1
ATOM 1319 C CA . ALA A 1 181 ? 0.158 -11.384 4.909 1.00 44.00 181 ALA A CA 1
ATOM 1320 C C . ALA A 1 181 ? 0.366 -11.078 6.419 1.00 44.00 181 ALA A C 1
ATOM 1322 O O . ALA A 1 181 ? -0.196 -11.768 7.272 1.00 44.00 181 ALA A O 1
ATOM 1323 N N . LYS A 1 182 ? 1.147 -10.037 6.760 1.00 40.53 182 LYS A N 1
ATOM 1324 C CA . LYS A 1 182 ? 1.343 -9.477 8.101 1.00 40.53 182 LYS A CA 1
ATOM 1325 C C . LYS A 1 182 ? 0.983 -7.993 8.289 1.00 40.53 182 LYS A C 1
ATOM 1327 O O . LYS A 1 182 ? 1.194 -7.493 9.392 1.00 40.53 182 LYS A O 1
ATOM 1332 N N . ALA A 1 183 ? 0.406 -7.291 7.311 1.00 51.75 183 ALA A N 1
ATOM 1333 C CA . ALA A 1 183 ? -0.132 -5.949 7.545 1.00 51.75 183 ALA A CA 1
ATOM 1334 C C . ALA A 1 183 ? -1.393 -6.074 8.411 1.00 51.75 183 ALA A C 1
ATOM 1336 O O . ALA A 1 183 ? -2.498 -6.329 7.930 1.00 51.75 183 ALA A O 1
ATOM 1337 N N . ALA A 1 184 ? -1.203 -6.016 9.727 1.00 62.16 184 ALA A N 1
ATOM 1338 C CA . ALA A 1 184 ? -2.294 -6.048 10.675 1.00 62.16 184 ALA A CA 1
ATOM 1339 C C . ALA A 1 184 ? -3.178 -4.826 10.414 1.00 62.16 184 ALA A C 1
ATOM 1341 O O . ALA A 1 184 ? -2.735 -3.690 10.511 1.00 62.16 184 ALA A O 1
ATOM 1342 N N . SER A 1 185 ? -4.423 -5.072 10.033 1.00 69.88 185 SER A N 1
ATOM 1343 C CA . SER A 1 185 ? -5.491 -4.101 10.196 1.00 69.88 185 SER A CA 1
ATOM 1344 C C . SER A 1 185 ? -6.202 -4.407 11.509 1.00 69.88 185 SER A C 1
ATOM 1346 O O . SER A 1 185 ? -6.305 -5.572 11.921 1.00 69.88 185 SER A O 1
ATOM 1348 N N . TRP A 1 186 ? -6.669 -3.359 12.178 1.00 79.94 186 TRP A N 1
ATOM 1349 C CA . TRP A 1 186 ? -7.395 -3.463 13.439 1.00 79.94 186 TRP A CA 1
ATOM 1350 C C . TRP A 1 186 ? -8.806 -2.947 13.257 1.00 79.94 186 TRP A C 1
ATOM 1352 O O . TRP A 1 186 ? -9.030 -1.949 12.574 1.00 79.94 186 TRP A O 1
ATOM 1362 N N . CYS A 1 187 ? -9.752 -3.620 13.899 1.00 85.56 187 CYS A N 1
ATOM 1363 C CA . CYS A 1 187 ? -11.119 -3.142 13.957 1.00 85.56 187 CYS A CA 1
ATOM 1364 C C . CYS A 1 187 ? -11.333 -2.328 15.231 1.00 85.56 187 CYS A C 1
ATOM 1366 O O . CYS A 1 187 ? -11.258 -2.881 16.325 1.00 85.56 187 CYS A O 1
ATOM 1368 N N . VAL A 1 188 ? -11.570 -1.025 15.099 1.00 87.62 188 VAL A N 1
ATOM 1369 C CA . VAL A 1 188 ? -11.682 -0.096 16.234 1.00 87.62 188 VAL A CA 1
ATOM 1370 C C . VAL A 1 188 ? -13.123 0.355 16.392 1.00 87.62 188 VAL A C 1
ATOM 1372 O O . VAL A 1 188 ? -13.818 0.589 15.406 1.00 87.62 188 VAL A O 1
ATOM 1375 N N . ALA A 1 189 ? -13.576 0.500 17.635 1.00 87.81 189 ALA A N 1
ATOM 1376 C CA . ALA A 1 189 ? -14.898 1.028 17.925 1.00 87.81 189 ALA A CA 1
ATOM 1377 C C . ALA A 1 189 ? -15.036 2.494 17.484 1.00 87.81 189 ALA A C 1
ATOM 1379 O O . ALA A 1 189 ? -14.185 3.340 17.765 1.00 87.81 189 ALA A O 1
ATOM 1380 N N . ASN A 1 190 ? -16.163 2.810 16.857 1.00 86.75 190 ASN A N 1
ATOM 1381 C CA . ASN A 1 190 ? -16.559 4.167 16.524 1.00 86.75 190 ASN A CA 1
ATOM 1382 C C . ASN A 1 190 ? -17.304 4.793 17.710 1.00 86.75 190 ASN A C 1
ATOM 1384 O O . ASN A 1 190 ? -18.488 4.541 17.922 1.00 86.75 190 ASN A O 1
ATOM 1388 N N . THR A 1 191 ? -16.633 5.645 18.481 1.00 85.19 191 THR A N 1
ATOM 1389 C CA . THR A 1 191 ? -17.230 6.276 19.671 1.00 85.19 191 THR A CA 1
ATOM 1390 C C . THR A 1 191 ? -18.351 7.265 19.355 1.00 85.19 191 THR A C 1
ATOM 1392 O O . THR A 1 191 ? -19.191 7.528 20.215 1.00 85.19 191 THR A O 1
ATOM 1395 N N . ALA A 1 192 ? -18.436 7.761 18.116 1.00 86.69 192 ALA A N 1
ATOM 1396 C CA . ALA A 1 192 ? -19.473 8.705 17.705 1.00 86.69 192 ALA A CA 1
ATOM 1397 C C . ALA A 1 192 ? -20.886 8.095 17.708 1.00 86.69 192 ALA A C 1
ATOM 1399 O O . ALA A 1 192 ? -21.869 8.833 17.740 1.00 86.69 192 ALA A O 1
ATOM 1400 N N . VAL A 1 193 ? -21.011 6.761 17.697 1.00 86.81 193 VAL A N 1
ATOM 1401 C CA . VAL A 1 193 ? -22.317 6.079 17.737 1.00 86.81 193 VAL A CA 1
ATOM 1402 C C . VAL A 1 193 ? -22.953 6.039 19.133 1.00 86.81 193 VAL A C 1
ATOM 1404 O O . VAL A 1 193 ? -24.131 5.695 19.247 1.00 86.81 193 VAL A O 1
ATOM 1407 N N . GLY A 1 194 ? -22.201 6.408 20.177 1.00 90.44 194 GLY A N 1
ATOM 1408 C CA . GLY A 1 194 ? -22.642 6.427 21.572 1.00 90.44 194 GLY A CA 1
ATOM 1409 C C . GLY A 1 194 ? -22.631 5.058 22.266 1.00 90.44 194 GLY A C 1
ATOM 1410 O O . GLY A 1 194 ? -22.710 4.001 21.635 1.00 90.44 194 GLY A O 1
ATOM 1411 N N . ASP A 1 195 ? -22.570 5.084 23.601 1.00 90.75 195 ASP A N 1
ATOM 1412 C CA . ASP A 1 195 ? -22.368 3.894 24.443 1.00 90.75 195 ASP A CA 1
ATOM 1413 C C . ASP A 1 195 ? -23.452 2.826 24.284 1.00 90.75 195 ASP A C 1
ATOM 1415 O O . ASP A 1 195 ? -23.146 1.638 24.305 1.00 90.75 195 ASP A O 1
ATOM 1419 N N . ALA A 1 196 ? -24.713 3.223 24.085 1.00 94.81 196 ALA A N 1
ATOM 1420 C CA . ALA A 1 196 ? -25.814 2.274 23.916 1.00 94.81 196 ALA A CA 1
ATOM 1421 C C . ALA A 1 196 ? -25.628 1.393 22.667 1.00 94.81 196 ALA A C 1
ATOM 1423 O O . ALA A 1 196 ? -25.835 0.181 22.717 1.00 94.81 196 ALA A O 1
ATOM 1424 N N . ARG A 1 197 ? -25.192 1.993 21.551 1.00 94.19 197 ARG A N 1
ATOM 1425 C CA . ARG A 1 197 ? -24.949 1.271 20.295 1.00 94.19 197 ARG A CA 1
ATOM 1426 C C . ARG A 1 197 ? -23.644 0.485 20.345 1.00 94.19 197 ARG A C 1
ATOM 1428 O O . ARG A 1 197 ? -23.610 -0.637 19.849 1.00 94.19 197 ARG A O 1
ATOM 1435 N N . LEU A 1 198 ? -22.614 1.025 21.000 1.00 93.38 198 LEU A N 1
ATOM 1436 C CA . LEU A 1 198 ? -21.376 0.289 21.266 1.00 93.38 198 LEU A CA 1
ATOM 1437 C C . LEU A 1 198 ? -21.614 -0.954 22.123 1.00 93.38 198 LEU A C 1
ATOM 1439 O O . LEU A 1 198 ? -21.090 -2.012 21.793 1.00 93.38 198 LEU A O 1
ATOM 1443 N N . GLN A 1 199 ? -22.422 -0.851 23.180 1.00 95.56 199 GLN A N 1
ATOM 1444 C CA . GLN A 1 199 ? -22.741 -1.982 24.047 1.00 95.56 199 GLN A CA 1
ATOM 1445 C C . GLN A 1 199 ? -23.491 -3.078 23.284 1.00 95.56 199 GLN A C 1
ATOM 1447 O O . GLN A 1 199 ? -23.083 -4.232 23.332 1.00 95.56 199 GLN A O 1
ATOM 1452 N N . ALA A 1 200 ? -24.529 -2.720 22.523 1.00 97.06 200 ALA A N 1
ATOM 1453 C CA . ALA A 1 200 ? -25.281 -3.695 21.732 1.00 97.06 200 ALA A CA 1
ATOM 1454 C C . ALA A 1 200 ? -24.393 -4.425 20.706 1.00 97.06 200 ALA A C 1
ATOM 1456 O O . ALA A 1 200 ? -24.504 -5.639 20.525 1.00 97.06 200 ALA A O 1
ATOM 1457 N N . ALA A 1 201 ? -23.487 -3.696 20.050 1.00 96.44 201 ALA A N 1
ATOM 1458 C CA . ALA A 1 201 ? -22.533 -4.274 19.112 1.00 96.44 201 ALA A CA 1
ATOM 1459 C C . ALA A 1 201 ? -21.483 -5.159 19.812 1.00 96.44 201 ALA A C 1
ATOM 1461 O O . ALA A 1 201 ? -21.146 -6.223 19.292 1.00 96.44 201 ALA A O 1
ATOM 1462 N N . LEU A 1 202 ? -20.988 -4.752 20.986 1.00 95.94 202 LEU A N 1
ATOM 1463 C CA . LEU A 1 202 ? -20.076 -5.538 21.825 1.00 95.94 202 LEU A CA 1
ATOM 1464 C C . LEU A 1 202 ? -20.712 -6.871 22.238 1.00 95.94 202 LEU A C 1
ATOM 1466 O O . LEU A 1 202 ? -20.106 -7.923 22.035 1.00 95.94 202 LEU A O 1
ATOM 1470 N N . ASP A 1 203 ? -21.945 -6.838 22.748 1.00 96.69 203 ASP A N 1
ATOM 1471 C CA . ASP A 1 203 ? -22.682 -8.040 23.157 1.00 96.69 203 ASP A CA 1
ATOM 1472 C C . ASP A 1 203 ? -22.853 -9.008 21.983 1.00 96.69 203 ASP A C 1
ATOM 1474 O O . ASP A 1 203 ? -22.614 -10.214 22.107 1.00 96.69 203 ASP A O 1
ATOM 1478 N N . TRP A 1 204 ? -23.187 -8.472 20.805 1.00 97.12 204 TRP A N 1
ATOM 1479 C CA . TRP A 1 204 ? -23.270 -9.262 19.583 1.00 97.12 204 TRP A CA 1
ATOM 1480 C C . TRP A 1 204 ? -21.917 -9.873 19.200 1.00 97.12 204 TRP A C 1
ATOM 1482 O O . TRP A 1 204 ? -21.858 -11.069 18.911 1.00 97.12 204 TRP A O 1
ATOM 1492 N N . ALA A 1 205 ? -20.826 -9.101 19.231 1.00 96.50 205 ALA A N 1
ATOM 1493 C CA . ALA A 1 205 ? -19.486 -9.582 18.890 1.00 96.50 205 ALA A CA 1
ATOM 1494 C C . ALA A 1 205 ? -19.068 -10.763 19.782 1.00 96.50 205 ALA A C 1
ATOM 1496 O O . ALA A 1 205 ? -18.648 -11.808 19.273 1.00 96.50 205 ALA A O 1
ATOM 1497 N N . CYS A 1 206 ? -19.250 -10.627 21.100 1.00 95.94 206 CYS A N 1
ATOM 1498 C CA . CYS A 1 206 ? -18.954 -11.677 22.076 1.00 95.94 206 CYS A CA 1
ATOM 1499 C C . CYS A 1 206 ? -19.814 -12.929 21.860 1.00 95.94 206 CYS A C 1
ATOM 1501 O O . CYS A 1 206 ? -19.306 -14.045 21.945 1.00 95.94 206 CYS A O 1
ATOM 1503 N N . GLY A 1 207 ? -21.093 -12.762 21.512 1.00 96.50 207 GLY A N 1
ATOM 1504 C CA . GLY A 1 207 ? -21.989 -13.878 21.194 1.00 96.50 207 GLY A CA 1
ATOM 1505 C C . GLY A 1 207 ? -21.694 -14.580 19.861 1.00 96.50 207 GLY A C 1
ATOM 1506 O O . GLY A 1 207 ? -22.138 -15.708 19.662 1.00 96.50 207 GLY A O 1
ATOM 1507 N N . ASN A 1 208 ? -20.945 -13.948 18.949 1.00 95.06 208 ASN A N 1
ATOM 1508 C CA . ASN A 1 208 ? -20.736 -14.427 17.573 1.00 95.06 208 ASN A CA 1
ATOM 1509 C C . ASN A 1 208 ? -19.277 -14.801 17.251 1.00 95.06 208 ASN A C 1
ATOM 1511 O O . ASN A 1 208 ? -18.913 -14.986 16.083 1.00 95.06 208 ASN A O 1
ATOM 1515 N N . GLY A 1 209 ? -18.446 -14.984 18.281 1.00 89.44 209 GLY A N 1
ATOM 1516 C CA . GLY A 1 209 ? -17.120 -15.592 18.153 1.00 89.44 209 GLY A CA 1
ATOM 1517 C C . GLY A 1 209 ? -15.932 -14.658 18.373 1.00 89.44 209 GLY A C 1
ATOM 1518 O O . GLY A 1 209 ? -14.812 -15.064 18.065 1.00 89.44 209 GLY A O 1
ATOM 1519 N N . ALA A 1 210 ? -16.137 -13.449 18.903 1.00 92.94 210 ALA A N 1
ATOM 1520 C CA . ALA A 1 210 ? -15.050 -12.684 19.514 1.00 92.94 210 ALA A CA 1
ATOM 1521 C C . ALA A 1 210 ? -14.528 -13.390 20.779 1.00 92.94 210 ALA A C 1
ATOM 1523 O O . ALA A 1 210 ? -15.285 -14.047 21.493 1.00 92.94 210 ALA A O 1
ATOM 1524 N N . ASP A 1 211 ? -13.248 -13.207 21.099 1.00 87.38 211 ASP A N 1
ATOM 1525 C CA . ASP A 1 211 ? -12.735 -13.474 22.442 1.00 87.38 211 ASP A CA 1
ATOM 1526 C C . ASP A 1 211 ? -13.043 -12.286 23.348 1.00 87.38 211 ASP A C 1
ATOM 1528 O O . ASP A 1 211 ? -12.520 -11.196 23.132 1.00 87.38 211 ASP A O 1
ATOM 1532 N N . CYS A 1 212 ? -13.887 -12.486 24.355 1.00 91.69 212 CYS A N 1
ATOM 1533 C CA . CYS A 1 212 ? -14.215 -11.449 25.332 1.00 91.69 212 CYS A CA 1
ATOM 1534 C C . CYS A 1 212 ? -13.730 -11.793 26.745 1.00 91.69 212 CYS A C 1
ATOM 1536 O O . CYS A 1 212 ? -14.128 -11.129 27.702 1.00 91.69 212 CYS A O 1
ATOM 1538 N N . SER A 1 213 ? -12.880 -12.815 26.899 1.00 89.81 213 SER A N 1
ATOM 1539 C CA . SER A 1 213 ? -12.372 -13.253 28.207 1.00 89.81 213 SER A CA 1
ATOM 1540 C C . SER A 1 213 ? -11.447 -12.216 28.851 1.00 89.81 213 SER A C 1
ATOM 1542 O O . SER A 1 213 ? -11.546 -11.949 30.047 1.00 89.81 213 SER A O 1
ATOM 1544 N N . ALA A 1 214 ? -10.608 -11.559 28.049 1.00 83.81 214 ALA A N 1
ATOM 1545 C CA . ALA A 1 214 ? -9.623 -10.596 28.532 1.00 83.81 214 ALA A CA 1
ATOM 1546 C C . ALA A 1 214 ? -10.217 -9.244 28.970 1.00 83.81 214 ALA A C 1
ATOM 1548 O O . ALA A 1 214 ? -9.534 -8.471 29.637 1.00 83.81 214 ALA A O 1
ATOM 1549 N N . ILE A 1 215 ? -11.475 -8.960 28.616 1.00 87.06 215 ILE A N 1
ATOM 1550 C CA . ILE A 1 215 ? -12.189 -7.714 28.949 1.00 87.06 215 ILE A CA 1
ATOM 1551 C C . ILE A 1 215 ? -13.220 -7.895 30.070 1.00 87.06 215 ILE A C 1
ATOM 1553 O O . ILE A 1 215 ? -13.986 -6.979 30.349 1.00 87.06 215 ILE A O 1
ATOM 1557 N N . GLN A 1 216 ? -13.275 -9.066 30.711 1.00 92.25 216 GLN A N 1
ATOM 1558 C CA . GLN A 1 216 ? -14.151 -9.284 31.864 1.00 92.25 216 GLN A CA 1
ATOM 1559 C C . GLN A 1 216 ? -13.612 -8.583 33.122 1.00 92.25 216 GLN A C 1
ATOM 1561 O O . GLN A 1 216 ? -12.402 -8.367 33.227 1.00 92.25 216 GLN A O 1
ATOM 1566 N N . PRO A 1 217 ? -14.468 -8.259 34.111 1.00 91.88 217 PRO A N 1
ATOM 1567 C CA . PRO A 1 217 ? -14.022 -7.697 35.383 1.00 91.88 217 PRO A CA 1
ATOM 1568 C C . PRO A 1 217 ? -12.887 -8.517 36.016 1.00 91.88 217 PRO A C 1
ATOM 1570 O O . PRO A 1 217 ? -13.021 -9.718 36.236 1.00 91.88 217 PRO A O 1
ATOM 1573 N N . GLY A 1 218 ? -11.764 -7.854 36.305 1.00 85.62 218 GLY A N 1
ATOM 1574 C CA . GLY A 1 218 ? -10.567 -8.478 36.885 1.00 85.62 218 GLY A CA 1
ATOM 1575 C C . GLY A 1 218 ? -9.580 -9.086 35.879 1.00 85.62 218 GLY A C 1
ATOM 1576 O O . GLY A 1 218 ? -8.517 -9.544 36.294 1.00 85.62 218 GLY A O 1
ATOM 1577 N N . ALA A 1 219 ? -9.883 -9.070 34.579 1.00 85.44 219 ALA A N 1
ATOM 1578 C CA . ALA A 1 219 ? -8.973 -9.531 33.533 1.00 85.44 219 ALA A CA 1
ATOM 1579 C C . ALA A 1 219 ? -7.958 -8.452 33.101 1.00 85.44 219 ALA A C 1
ATOM 1581 O O . ALA A 1 219 ? -8.103 -7.262 33.391 1.00 85.44 219 ALA A O 1
ATOM 1582 N N . THR A 1 220 ? -6.915 -8.880 32.382 1.00 77.19 220 THR A N 1
ATOM 1583 C CA . THR A 1 220 ? -5.750 -8.057 32.002 1.00 77.19 220 THR A CA 1
ATOM 1584 C C . THR A 1 220 ? -6.076 -6.880 31.084 1.00 77.19 220 THR A C 1
ATOM 1586 O O . THR A 1 220 ? -5.379 -5.871 31.136 1.00 77.19 220 THR A O 1
ATOM 1589 N N . CYS A 1 221 ? -7.140 -6.973 30.284 1.00 77.19 221 CYS A N 1
ATOM 1590 C CA . CYS A 1 221 ? -7.575 -5.931 29.352 1.00 77.19 221 CYS A CA 1
ATOM 1591 C C . CYS A 1 221 ? -8.891 -5.264 29.790 1.00 77.19 221 CYS A C 1
ATOM 1593 O O . CYS A 1 221 ? -9.563 -4.627 28.980 1.00 77.19 221 CYS A O 1
ATOM 1595 N N . PHE A 1 222 ? -9.284 -5.406 31.063 1.00 84.81 222 PHE A N 1
ATOM 1596 C CA . PHE A 1 222 ? -10.488 -4.760 31.589 1.00 84.81 222 PHE A CA 1
ATOM 1597 C C . PHE A 1 222 ? -10.348 -3.233 31.652 1.00 84.81 222 PHE A C 1
ATOM 1599 O O . PHE A 1 222 ? -11.334 -2.520 31.491 1.00 84.81 222 PHE A O 1
ATOM 1606 N N . GLN A 1 223 ? -9.135 -2.726 31.890 1.00 80.50 223 GLN A N 1
ATOM 1607 C CA . GLN A 1 223 ? -8.871 -1.291 31.969 1.00 80.50 223 GLN A CA 1
ATOM 1608 C C . GLN A 1 223 ? -8.381 -0.727 30.622 1.00 80.50 223 GLN A C 1
ATOM 1610 O O . GLN A 1 223 ? -7.531 -1.352 29.987 1.00 80.50 223 GLN A O 1
ATOM 1615 N N . PRO A 1 224 ? -8.851 0.468 30.205 1.00 83.12 224 PRO A N 1
ATOM 1616 C CA . PRO A 1 224 ? -9.855 1.296 30.879 1.00 83.12 224 PRO A CA 1
ATOM 1617 C C . PRO A 1 224 ? -11.262 0.684 30.789 1.00 83.12 224 PRO A C 1
ATOM 1619 O O . PRO A 1 224 ? -11.674 0.230 29.723 1.00 83.12 224 PRO A O 1
ATOM 1622 N N . ASP A 1 225 ? -12.006 0.723 31.900 1.00 85.38 225 ASP A N 1
ATOM 1623 C CA . ASP A 1 225 ? -13.397 0.249 31.960 1.00 85.38 225 ASP A CA 1
ATOM 1624 C C . ASP A 1 225 ? -14.320 1.219 31.212 1.00 85.38 225 ASP A C 1
ATOM 1626 O O . ASP A 1 225 ? -14.892 2.157 31.771 1.00 85.38 225 ASP A O 1
ATOM 1630 N N . SER A 1 226 ? -14.378 1.050 29.894 1.00 88.12 226 SER A N 1
ATOM 1631 C CA . SER A 1 226 ? -15.191 1.863 29.001 1.00 88.12 226 SER A CA 1
ATOM 1632 C C . SER A 1 226 ? -15.739 1.016 27.864 1.00 88.12 226 SER A C 1
ATOM 1634 O O . SER A 1 226 ? -15.071 0.110 27.356 1.00 88.12 226 SER A O 1
ATOM 1636 N N . LYS A 1 227 ? -16.944 1.365 27.399 1.00 89.38 227 LYS A N 1
ATOM 1637 C CA . LYS A 1 227 ? -17.595 0.659 26.288 1.00 89.38 227 LYS A CA 1
ATOM 1638 C C . LYS A 1 227 ? -16.765 0.718 25.016 1.00 89.38 227 LYS A C 1
ATOM 1640 O O . LYS A 1 227 ? -16.639 -0.289 24.336 1.00 89.38 227 LYS A O 1
ATOM 1645 N N . ALA A 1 228 ? -16.134 1.856 24.742 1.00 87.56 228 ALA A N 1
ATOM 1646 C CA . ALA A 1 228 ? -15.239 2.025 23.603 1.00 87.56 228 ALA A CA 1
ATOM 1647 C C . ALA A 1 228 ? -14.031 1.072 23.634 1.00 87.56 228 ALA A C 1
ATOM 1649 O O . ALA A 1 228 ? -13.675 0.505 22.599 1.00 87.56 228 ALA A O 1
ATOM 1650 N N . ALA A 1 229 ? -13.425 0.860 24.808 1.00 83.19 229 ALA A N 1
ATOM 1651 C CA . ALA A 1 229 ? -12.270 -0.024 24.951 1.00 83.19 229 ALA A CA 1
ATOM 1652 C C . ALA A 1 229 ? -12.644 -1.494 24.816 1.00 83.19 229 ALA A C 1
ATOM 1654 O O . ALA A 1 229 ? -12.050 -2.214 24.013 1.00 83.19 229 ALA A O 1
ATOM 1655 N N . HIS A 1 230 ? -13.675 -1.922 25.540 1.00 89.00 230 HIS A N 1
ATOM 1656 C CA . HIS A 1 230 ? -14.162 -3.297 25.469 1.00 89.00 230 HIS A CA 1
ATOM 1657 C C . HIS A 1 230 ? -14.682 -3.637 24.068 1.00 89.00 230 HIS A C 1
ATOM 1659 O O . HIS A 1 230 ? -14.349 -4.693 23.533 1.00 89.00 230 HIS A O 1
ATOM 1665 N N . ALA A 1 231 ? -15.415 -2.716 23.431 1.00 92.94 231 ALA A N 1
ATOM 1666 C CA . ALA A 1 231 ? -15.888 -2.866 22.057 1.00 92.94 231 ALA A CA 1
ATOM 1667 C C . ALA A 1 231 ? -14.732 -2.958 21.055 1.00 92.94 231 ALA A C 1
ATOM 1669 O O . ALA A 1 231 ? -14.720 -3.879 20.248 1.00 92.94 231 ALA A O 1
ATOM 1670 N N . SER A 1 232 ? -13.722 -2.083 21.134 1.00 90.00 232 SER A N 1
ATOM 1671 C CA . SER A 1 232 ? -12.560 -2.146 20.229 1.00 90.00 232 SER A CA 1
ATOM 1672 C C . SER A 1 232 ? -11.826 -3.483 20.336 1.00 90.00 232 SER A C 1
ATOM 1674 O O . SER A 1 232 ? -11.471 -4.078 19.318 1.00 90.00 232 SER A O 1
ATOM 1676 N N . TYR A 1 233 ? -11.656 -4.001 21.556 1.00 87.75 233 TYR A N 1
ATOM 1677 C CA . TYR A 1 233 ? -11.050 -5.313 21.772 1.00 87.75 233 TYR A CA 1
ATOM 1678 C C . TYR A 1 233 ? -11.881 -6.437 21.138 1.00 87.75 233 TYR A C 1
ATOM 1680 O O . TYR A 1 233 ? -11.360 -7.226 20.345 1.00 87.75 233 TYR A O 1
ATOM 1688 N N . ALA A 1 234 ? -13.181 -6.491 21.441 1.00 93.38 234 ALA A N 1
ATOM 1689 C CA . ALA A 1 234 ? -14.072 -7.531 20.936 1.00 93.38 234 ALA A CA 1
ATOM 1690 C C . ALA A 1 234 ? -14.222 -7.477 19.408 1.00 93.38 234 ALA A C 1
ATOM 1692 O O . ALA A 1 234 ? -14.157 -8.512 18.743 1.00 93.38 234 ALA A O 1
ATOM 1693 N N . PHE A 1 235 ? -14.363 -6.280 18.834 1.00 93.06 235 PHE A N 1
ATOM 1694 C CA . PHE A 1 235 ? -14.483 -6.081 17.390 1.00 93.06 235 PHE A CA 1
ATOM 1695 C C . PHE A 1 235 ? -13.232 -6.536 16.665 1.00 93.06 235 PHE A C 1
ATOM 1697 O O . PHE A 1 235 ? -13.322 -7.251 15.671 1.00 93.06 235 PHE A O 1
ATOM 1704 N N . ASN A 1 236 ? -12.059 -6.188 17.185 1.00 87.94 236 ASN A N 1
ATOM 1705 C CA . ASN A 1 236 ? -10.805 -6.644 16.621 1.00 87.94 236 ASN A CA 1
ATOM 1706 C C . ASN A 1 236 ? -10.605 -8.153 16.774 1.00 87.94 236 ASN A C 1
ATOM 1708 O O . ASN A 1 236 ? -10.163 -8.796 15.827 1.00 87.94 236 ASN A O 1
ATOM 1712 N N . SER A 1 237 ? -10.969 -8.737 17.917 1.00 87.44 237 SER A N 1
ATOM 1713 C CA . SER A 1 237 ? -10.915 -10.190 18.099 1.00 87.44 237 SER A CA 1
ATOM 1714 C C . SER A 1 237 ? -11.811 -10.912 17.087 1.00 87.44 237 SER A C 1
ATOM 1716 O O . SER A 1 237 ? -11.353 -11.815 16.386 1.00 87.44 237 SER A O 1
ATOM 1718 N N . TYR A 1 238 ? -13.060 -10.463 16.931 1.00 89.62 238 TYR A N 1
ATOM 1719 C CA . TYR A 1 238 ? -13.988 -10.977 15.922 1.00 89.62 238 TYR A CA 1
ATOM 1720 C C . TYR A 1 238 ? -13.427 -10.826 14.504 1.00 89.62 238 TYR A C 1
ATOM 1722 O O . TYR A 1 238 ? -13.329 -11.807 13.768 1.00 89.62 238 TYR A O 1
ATOM 1730 N N . TYR A 1 239 ? -13.010 -9.612 14.142 1.00 85.12 239 TYR A N 1
ATOM 1731 C CA . TYR A 1 239 ? -12.449 -9.272 12.838 1.00 85.12 239 TYR A CA 1
ATOM 1732 C C . TYR A 1 239 ? -11.273 -10.186 12.475 1.00 85.12 239 TYR A C 1
ATOM 1734 O O . TYR A 1 239 ? -11.250 -10.785 11.401 1.00 85.12 239 TYR A O 1
ATOM 1742 N N . GLN A 1 240 ? -10.333 -10.387 13.401 1.00 79.38 240 GLN A N 1
ATOM 1743 C CA . GLN A 1 240 ? -9.187 -11.272 13.196 1.00 79.38 240 GLN A CA 1
ATOM 1744 C C . GLN A 1 240 ? -9.596 -12.744 13.075 1.00 79.38 240 GLN A C 1
ATOM 1746 O O . GLN A 1 240 ? -9.128 -13.435 12.170 1.00 79.38 240 GLN A O 1
ATOM 1751 N N . ARG A 1 241 ? -10.508 -13.225 13.927 1.00 80.06 241 ARG A N 1
ATOM 1752 C CA . ARG A 1 241 ? -11.004 -14.615 13.900 1.00 80.06 241 ARG A CA 1
ATOM 1753 C C . ARG A 1 241 ? -11.813 -14.941 12.645 1.00 80.06 241 ARG A C 1
ATOM 1755 O O . ARG A 1 241 ? -11.874 -16.099 12.245 1.00 80.06 241 ARG A O 1
ATOM 1762 N N . LYS A 1 242 ? -12.399 -13.935 11.993 1.00 79.69 242 LYS A N 1
ATOM 1763 C CA . LYS A 1 242 ? -13.035 -14.057 10.671 1.00 79.69 242 LYS A CA 1
ATOM 1764 C C . LYS A 1 242 ? -12.057 -13.858 9.508 1.00 79.69 242 LYS A C 1
ATOM 1766 O O . LYS A 1 242 ? -12.487 -13.635 8.381 1.00 79.69 242 LYS A O 1
ATOM 1771 N N . GLY A 1 243 ? -10.751 -13.928 9.765 1.00 67.31 243 GLY A N 1
ATOM 1772 C CA . GLY A 1 243 ? -9.724 -13.798 8.734 1.00 67.31 243 GLY A CA 1
ATOM 1773 C C . GLY A 1 243 ? -9.617 -12.389 8.159 1.00 67.31 243 GLY A C 1
ATOM 1774 O O . GLY A 1 243 ? -9.170 -12.242 7.027 1.00 67.31 243 GLY A O 1
ATOM 1775 N N . ARG A 1 244 ? -10.035 -11.363 8.917 1.00 74.44 244 ARG A N 1
ATOM 1776 C CA . ARG A 1 244 ? -10.042 -9.954 8.493 1.00 74.44 244 ARG A CA 1
ATOM 1777 C C . ARG A 1 244 ? -10.874 -9.712 7.227 1.00 74.44 244 ARG A C 1
ATOM 1779 O O . ARG A 1 244 ? -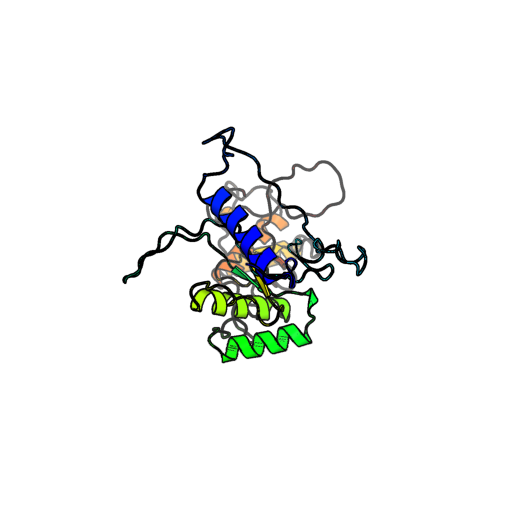10.559 -8.840 6.426 1.00 74.44 244 ARG A O 1
ATOM 1786 N N . ALA A 1 245 ? -11.932 -10.502 7.028 1.00 66.81 245 ALA A N 1
ATOM 1787 C CA . ALA A 1 245 ? -12.767 -10.413 5.835 1.00 66.81 245 ALA A CA 1
ATOM 1788 C C . ALA A 1 245 ? -13.499 -9.062 5.736 1.00 66.81 245 ALA A C 1
ATOM 1790 O O . ALA A 1 245 ? -13.937 -8.495 6.744 1.00 66.81 245 ALA A O 1
ATOM 1791 N N . ALA A 1 246 ? -13.679 -8.567 4.509 1.00 63.16 246 ALA A N 1
ATOM 1792 C CA . ALA A 1 246 ? -14.419 -7.335 4.250 1.00 63.16 246 ALA A CA 1
ATOM 1793 C C . ALA A 1 246 ? -15.826 -7.386 4.880 1.00 63.16 246 ALA A C 1
ATOM 1795 O O . ALA A 1 246 ? -16.500 -8.415 4.861 1.00 63.16 246 ALA A O 1
ATOM 1796 N N . GLY A 1 247 ? -16.254 -6.278 5.490 1.00 74.12 247 GLY A N 1
ATOM 1797 C CA . GLY A 1 247 ? -17.544 -6.178 6.186 1.00 74.12 247 GLY A CA 1
ATOM 1798 C C . GLY A 1 247 ? -17.585 -6.786 7.595 1.00 74.12 247 GLY A C 1
ATOM 1799 O O . GLY A 1 247 ? -18.533 -6.533 8.334 1.00 74.12 247 GLY A O 1
ATOM 1800 N N . THR A 1 248 ? -16.553 -7.516 8.037 1.00 82.75 248 THR A N 1
ATOM 1801 C CA . THR A 1 248 ? -16.510 -8.067 9.411 1.00 82.75 248 THR A CA 1
ATOM 1802 C C . THR A 1 248 ? -16.117 -7.040 10.481 1.00 82.75 248 THR A C 1
ATOM 1804 O O . THR A 1 248 ? -16.092 -7.367 11.664 1.00 82.75 248 THR A O 1
ATOM 1807 N N . CYS A 1 249 ? -15.866 -5.793 10.068 1.00 85.69 249 CYS A N 1
ATOM 1808 C CA . CYS A 1 249 ? -15.566 -4.639 10.916 1.00 85.69 249 CYS A CA 1
ATOM 1809 C C . CYS A 1 249 ? -16.542 -3.465 10.680 1.00 85.69 249 CYS A C 1
ATOM 1811 O O . CYS A 1 249 ? -16.148 -2.305 10.653 1.00 85.69 249 CYS A O 1
ATOM 1813 N N . ASP A 1 250 ? -17.821 -3.755 10.446 1.00 89.00 250 ASP A N 1
ATOM 1814 C CA . ASP A 1 250 ? -18.844 -2.708 10.318 1.00 89.00 250 ASP A CA 1
ATOM 1815 C C . ASP A 1 250 ? -19.649 -2.541 11.618 1.00 89.00 250 ASP A C 1
ATOM 1817 O O . ASP A 1 250 ? -19.811 -1.432 12.122 1.00 89.00 250 ASP A O 1
ATOM 1821 N N . PHE A 1 251 ? -20.117 -3.65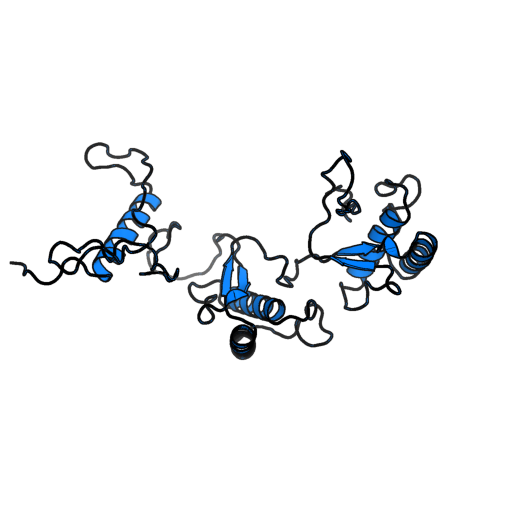2 12.203 1.00 92.62 251 PHE A N 1
ATOM 1822 C CA . PHE A 1 251 ? -20.952 -3.665 13.413 1.00 92.62 251 PHE A CA 1
ATOM 1823 C C . PHE A 1 251 ? -22.126 -2.671 13.341 1.00 92.62 251 PHE A C 1
ATOM 1825 O O . PHE A 1 251 ? -22.420 -1.961 14.304 1.00 92.62 251 PHE A O 1
ATOM 1832 N N . ALA A 1 252 ? -22.781 -2.599 12.176 1.00 89.81 252 ALA A N 1
ATOM 1833 C CA . ALA A 1 252 ? -23.784 -1.593 11.853 1.00 89.81 252 ALA A CA 1
ATOM 1834 C C . ALA A 1 252 ? -23.232 -0.179 12.084 1.00 89.81 252 ALA A C 1
ATOM 1836 O O . ALA A 1 252 ? -23.797 0.579 12.868 1.00 89.81 252 ALA A O 1
ATOM 1837 N N . GLY A 1 253 ? -22.103 0.166 11.465 1.00 87.25 253 GLY A N 1
ATOM 1838 C CA . GLY A 1 253 ? -21.390 1.443 11.619 1.00 87.25 253 GLY A CA 1
ATOM 1839 C C . GLY A 1 253 ? -20.777 1.728 13.000 1.00 87.25 253 GLY A C 1
ATOM 1840 O O . GLY A 1 253 ? -20.303 2.845 13.233 1.00 87.25 253 GLY A O 1
ATOM 1841 N N . ALA A 1 254 ? -20.804 0.768 13.930 1.00 91.12 254 ALA A N 1
ATOM 1842 C CA . ALA A 1 254 ? -20.210 0.914 15.259 1.00 91.12 254 ALA A CA 1
ATOM 1843 C C . ALA A 1 254 ? -18.697 0.653 15.282 1.00 91.12 254 ALA A C 1
ATOM 1845 O O . ALA A 1 254 ? -18.077 0.839 16.329 1.00 91.12 254 ALA A O 1
ATOM 1846 N N . ALA A 1 255 ? -18.092 0.263 14.158 1.00 90.75 255 ALA A N 1
ATOM 1847 C CA . ALA A 1 255 ? -16.652 0.079 14.043 1.00 90.75 255 ALA A CA 1
ATOM 1848 C C . ALA A 1 255 ? -16.105 0.547 12.690 1.00 90.75 255 ALA A C 1
ATOM 1850 O O . ALA A 1 255 ? -16.852 0.757 11.734 1.00 90.75 255 ALA A O 1
ATOM 1851 N N . SER A 1 256 ? -14.786 0.708 12.627 1.00 82.75 256 SER A N 1
ATOM 1852 C CA . SER A 1 256 ? -14.059 0.963 11.388 1.00 82.75 256 SER A CA 1
ATOM 1853 C C . SER A 1 256 ? -12.678 0.314 11.404 1.00 82.75 256 SER A C 1
ATOM 1855 O O . SER A 1 256 ? -12.072 0.087 12.457 1.00 82.75 256 SER A O 1
ATOM 1857 N N . ILE A 1 257 ? -12.181 -0.005 10.208 1.00 76.56 257 ILE A N 1
ATOM 1858 C CA . ILE A 1 257 ? -10.847 -0.574 10.024 1.00 76.56 257 ILE A CA 1
ATOM 1859 C C . ILE A 1 257 ? -9.811 0.550 10.089 1.00 76.56 257 ILE A C 1
ATOM 1861 O O . ILE A 1 257 ? -9.923 1.546 9.372 1.00 76.56 257 ILE A O 1
ATOM 1865 N N . VAL A 1 258 ? -8.773 0.360 10.903 1.00 68.44 258 VAL A N 1
ATOM 1866 C CA . VAL A 1 258 ? -7.572 1.204 10.920 1.00 68.44 258 VAL A CA 1
ATOM 1867 C C . VAL A 1 258 ? -6.343 0.389 10.526 1.00 68.44 258 VAL A C 1
ATOM 1869 O O . VAL A 1 258 ? -6.256 -0.812 10.787 1.00 68.44 258 VAL A O 1
ATOM 1872 N N . TYR A 1 259 ? -5.377 1.068 9.913 1.00 65.25 259 TYR A N 1
ATOM 1873 C CA . TYR A 1 259 ? -4.144 0.466 9.388 1.00 65.25 259 TYR A CA 1
ATOM 1874 C C . TYR A 1 259 ? -2.888 0.919 10.143 1.00 65.25 259 TYR A C 1
ATOM 1876 O O . TYR A 1 259 ? -1.783 0.476 9.844 1.00 65.25 259 TYR A O 1
ATOM 1884 N N . GLN A 1 260 ? -3.052 1.796 11.134 1.00 56.59 260 GLN A N 1
ATOM 1885 C CA . GLN A 1 260 ? -1.992 2.187 12.051 1.00 56.59 260 GLN A CA 1
ATOM 1886 C C . GLN A 1 260 ? -2.201 1.463 13.377 1.00 56.59 260 GLN A C 1
ATOM 1888 O O . GLN A 1 260 ? -3.308 1.491 13.917 1.00 56.59 260 GLN A O 1
ATOM 1893 N N . ALA A 1 261 ? -1.139 0.825 13.878 1.00 53.06 261 ALA A N 1
ATOM 1894 C CA . ALA A 1 261 ? -1.162 0.163 15.173 1.00 53.06 261 ALA A CA 1
ATOM 1895 C C . ALA A 1 261 ? -1.553 1.185 16.253 1.00 53.06 261 ALA A C 1
ATOM 1897 O O . ALA A 1 261 ? -0.885 2.213 16.388 1.00 53.06 261 ALA A O 1
ATOM 1898 N N . PRO A 1 262 ? -2.620 0.929 17.014 1.00 52.34 262 PRO A N 1
ATOM 1899 C CA . PRO A 1 262 ? -2.968 1.741 18.171 1.00 52.34 262 PRO A CA 1
ATOM 1900 C C . PRO A 1 262 ? -1.862 1.629 19.229 1.00 52.34 262 PRO A C 1
ATOM 1902 O O . PRO A 1 262 ? -1.540 0.518 19.643 1.00 52.34 262 PRO A O 1
ATOM 1905 N N . SER A 1 263 ? -1.264 2.746 19.645 1.00 48.06 263 SER A N 1
ATOM 1906 C CA . SER A 1 263 ? -0.171 2.773 20.632 1.00 48.06 263 SER A CA 1
ATOM 1907 C C . SER A 1 263 ? -0.659 3.183 22.026 1.00 48.06 263 SER A C 1
ATOM 1909 O O . SER A 1 263 ? -1.462 4.107 22.142 1.00 48.06 263 SER A O 1
ATOM 1911 N N . ALA A 1 264 ? -0.133 2.584 23.098 1.00 46.34 264 ALA A N 1
ATOM 1912 C CA . ALA A 1 264 ? -0.445 2.926 24.494 1.00 46.34 264 ALA A CA 1
ATOM 1913 C C . ALA A 1 264 ? 0.283 4.171 25.022 1.00 46.34 264 ALA A C 1
ATOM 1915 O O . ALA A 1 264 ? -0.013 4.637 26.127 1.00 46.34 264 ALA A O 1
ATOM 1916 N N . SER A 1 265 ? 1.238 4.727 24.278 1.00 35.12 265 SER A N 1
ATOM 1917 C CA . SER A 1 265 ? 2.063 5.838 24.745 1.00 35.12 265 SER A CA 1
ATOM 1918 C C . SER A 1 265 ? 1.408 7.195 24.494 1.00 35.12 265 SER A C 1
ATOM 1920 O O . SER A 1 265 ? 1.746 7.874 23.536 1.00 35.12 265 SER A O 1
ATOM 1922 N N . ASP A 1 266 ? 0.500 7.579 25.386 1.00 34.44 266 ASP A N 1
ATOM 1923 C CA . ASP A 1 266 ? 0.259 8.975 25.764 1.00 34.44 266 ASP A CA 1
ATOM 1924 C C . ASP A 1 266 ? -0.610 9.049 27.030 1.00 34.44 266 ASP A C 1
ATOM 1926 O O . ASP A 1 266 ? -1.794 8.722 27.071 1.00 34.44 266 ASP A O 1
ATOM 1930 N N . ARG A 1 267 ? -0.013 9.487 28.141 1.00 32.84 267 ARG A N 1
ATOM 1931 C CA . ARG A 1 267 ? -0.816 9.934 29.287 1.00 32.84 267 ARG A CA 1
ATOM 1932 C C . ARG A 1 267 ? -1.530 11.223 28.877 1.00 32.84 267 ARG A C 1
ATOM 1934 O O . ARG A 1 267 ? -0.880 12.088 28.291 1.00 32.84 267 ARG A O 1
ATOM 1941 N N . PRO A 1 268 ? -2.799 11.439 29.260 1.00 36.38 268 PRO A N 1
ATOM 1942 C CA . PRO A 1 268 ? -3.525 12.626 28.844 1.00 36.38 268 PRO A CA 1
ATOM 1943 C C . PRO A 1 268 ? -2.919 13.869 29.505 1.00 36.38 268 PRO A C 1
ATOM 1945 O O . PRO A 1 268 ? -3.182 14.171 30.669 1.00 36.38 268 PRO A O 1
ATOM 1948 N N . ARG A 1 269 ? -2.131 14.633 28.746 1.00 33.84 269 ARG A N 1
ATOM 1949 C CA . ARG A 1 269 ? -1.966 16.067 28.977 1.00 33.84 269 ARG A CA 1
ATOM 1950 C C . ARG A 1 269 ? -2.544 16.816 27.786 1.00 33.84 269 ARG A C 1
ATOM 1952 O O . ARG A 1 269 ? -1.931 16.908 26.738 1.00 33.84 269 ARG A O 1
ATOM 1959 N N . HIS A 1 270 ? -3.707 17.400 28.050 1.00 28.53 270 HIS A N 1
ATOM 1960 C CA . HIS A 1 270 ? -4.365 18.458 27.290 1.00 28.53 270 HIS A CA 1
ATOM 1961 C C . HIS A 1 270 ? -5.035 18.089 25.954 1.00 28.53 270 HIS A C 1
ATOM 1963 O O . HIS A 1 270 ? -4.413 17.867 24.930 1.00 28.53 270 HIS A O 1
ATOM 1969 N N . ARG A 1 271 ? -6.374 18.114 26.038 1.00 42.06 271 ARG A N 1
ATOM 1970 C CA . ARG A 1 271 ? -7.378 18.613 25.082 1.00 42.06 271 ARG A CA 1
ATOM 1971 C C . ARG A 1 271 ? -6.987 18.651 23.589 1.00 42.06 271 ARG A C 1
ATOM 1973 O O . ARG A 1 271 ? -6.157 19.449 23.175 1.00 42.06 271 ARG A O 1
ATOM 1980 N N . SER A 1 272 ? -7.792 17.911 22.817 1.00 31.70 272 SER A N 1
ATOM 1981 C CA . SER A 1 272 ? -8.037 18.027 21.366 1.00 31.70 272 SER A CA 1
ATOM 1982 C C . SER A 1 272 ? -7.251 17.130 20.403 1.00 31.70 272 SER A C 1
ATOM 1984 O O . SER A 1 272 ? -7.111 17.465 19.232 1.00 31.70 272 SER A O 1
ATOM 1986 N N . SER A 1 273 ? -6.858 15.925 20.815 1.00 29.55 273 SER A N 1
ATOM 1987 C CA . SER A 1 273 ? -6.587 14.838 19.862 1.00 29.55 273 SER A CA 1
ATOM 1988 C C . SER A 1 273 ? -7.240 13.544 20.336 1.00 29.55 273 SER A C 1
ATOM 1990 O O . SER A 1 273 ? -6.827 12.939 21.319 1.00 29.55 273 SER A O 1
ATOM 1992 N N . ILE A 1 274 ? -8.314 13.149 19.650 1.00 34.06 274 ILE A N 1
ATOM 1993 C CA . ILE A 1 274 ? -8.869 11.794 19.706 1.00 34.06 274 ILE A CA 1
ATOM 1994 C C . ILE A 1 274 ? -7.880 10.928 18.921 1.00 34.06 274 ILE A C 1
ATOM 1996 O O . ILE A 1 274 ? -8.017 10.760 17.714 1.00 34.06 274 ILE A O 1
ATOM 2000 N N . LEU A 1 275 ? -6.824 10.461 19.587 1.00 33.59 275 LEU A N 1
ATOM 2001 C CA . LEU A 1 275 ? -5.854 9.542 19.002 1.00 33.59 275 LEU A CA 1
ATOM 2002 C C . LEU A 1 275 ? -5.765 8.286 19.880 1.00 33.59 275 LEU A C 1
ATOM 2004 O O . LEU A 1 275 ? -5.038 8.217 20.857 1.00 33.59 275 LEU A O 1
ATOM 2008 N N . ILE A 1 276 ? -6.646 7.342 19.546 1.00 41.22 276 ILE A N 1
ATOM 2009 C CA . ILE A 1 276 ? -6.497 5.882 19.618 1.00 41.22 276 ILE A CA 1
ATOM 2010 C C . ILE A 1 276 ? -5.745 5.297 20.842 1.00 41.22 276 ILE A C 1
ATOM 2012 O O . ILE A 1 276 ? -4.661 4.741 20.709 1.00 41.22 276 ILE A O 1
ATOM 2016 N N . HIS A 1 277 ? -6.390 5.289 22.013 1.00 42.59 277 HIS A N 1
ATOM 2017 C CA . HIS A 1 277 ? -5.964 4.518 23.194 1.00 42.59 277 HIS A CA 1
ATOM 2018 C C . HIS A 1 277 ? -6.864 3.300 23.425 1.00 42.59 277 HIS A C 1
ATOM 2020 O O . HIS A 1 277 ? -7.704 3.342 24.319 1.00 42.59 277 HIS A O 1
ATOM 2026 N N . PHE A 1 278 ? -6.765 2.231 22.624 1.00 48.12 278 PHE A N 1
ATOM 2027 C CA . PHE A 1 278 ? -7.768 1.153 22.732 1.00 48.12 278 PHE A CA 1
ATOM 2028 C C . PHE A 1 278 ? -7.301 -0.296 22.549 1.00 48.12 278 PHE A C 1
ATOM 2030 O O . PHE A 1 278 ? -8.157 -1.173 22.457 1.00 48.12 278 PHE A O 1
ATOM 2037 N N . PHE A 1 279 ? -5.999 -0.606 22.534 1.00 52.47 279 PHE A N 1
ATOM 2038 C CA . PHE A 1 279 ? -5.571 -1.984 22.252 1.00 52.47 279 PHE A CA 1
ATOM 2039 C C . PHE A 1 279 ? -4.673 -2.597 23.321 1.00 52.47 279 PHE A C 1
ATOM 2041 O O . PHE A 1 279 ? -3.495 -2.291 23.444 1.00 52.47 279 PHE A O 1
ATOM 2048 N N . CYS A 1 280 ? -5.258 -3.543 24.051 1.00 56.34 280 CYS A N 1
ATOM 2049 C CA . CYS A 1 280 ? -4.543 -4.618 24.722 1.00 56.34 280 CYS A CA 1
ATOM 2050 C C . CYS A 1 280 ? -4.306 -5.726 23.679 1.00 56.34 280 CYS A C 1
ATOM 2052 O O . CYS A 1 280 ? -5.269 -6.180 23.052 1.00 56.34 280 CYS A O 1
ATOM 2054 N N . ALA A 1 281 ? -3.055 -6.117 23.410 1.00 46.56 281 ALA A N 1
ATOM 2055 C CA . ALA A 1 281 ? -2.768 -7.132 22.394 1.00 46.56 281 ALA A CA 1
ATOM 2056 C C . ALA A 1 281 ? -3.177 -8.540 22.858 1.00 46.56 281 ALA A C 1
ATOM 2058 O O . ALA A 1 281 ? -3.270 -8.829 24.051 1.00 46.56 281 ALA A O 1
ATOM 2059 N N . HIS A 1 282 ? -3.378 -9.436 21.887 1.00 40.72 282 HIS A N 1
ATOM 2060 C CA . HIS A 1 282 ? -3.830 -10.819 22.087 1.00 40.72 282 HIS A CA 1
ATOM 2061 C C . HIS A 1 282 ? -2.848 -11.684 22.920 1.00 40.72 282 HIS A C 1
ATOM 2063 O O . HIS A 1 282 ? -3.245 -12.744 23.397 1.00 40.72 282 HIS A O 1
ATOM 2069 N N . ASP A 1 283 ? -1.617 -11.198 23.145 1.00 35.09 283 ASP A N 1
ATOM 2070 C CA . ASP A 1 283 ? -0.541 -11.865 23.900 1.00 35.09 283 ASP A CA 1
ATOM 2071 C C . ASP A 1 283 ? -0.300 -11.276 25.307 1.00 35.09 283 ASP A C 1
ATOM 2073 O O . ASP A 1 283 ? 0.721 -11.542 25.937 1.00 35.09 283 ASP A O 1
ATOM 2077 N N . GLY A 1 284 ? -1.206 -10.436 25.820 1.00 37.62 284 GLY A N 1
ATOM 2078 C CA . GLY A 1 284 ? -1.063 -9.845 27.160 1.00 37.62 284 GLY A CA 1
ATOM 2079 C C . GLY A 1 284 ? 0.019 -8.762 27.275 1.00 37.62 284 GLY A C 1
ATOM 2080 O O . GLY A 1 284 ? 0.251 -8.247 28.368 1.00 37.62 284 GLY A O 1
ATOM 2081 N N . ALA A 1 285 ? 0.647 -8.371 26.165 1.00 27.69 285 ALA A N 1
ATOM 2082 C CA . ALA A 1 285 ? 1.452 -7.161 26.088 1.00 27.69 285 ALA A CA 1
ATOM 2083 C C . ALA A 1 285 ? 0.545 -5.952 25.794 1.00 27.69 285 ALA A C 1
ATOM 2085 O O . ALA A 1 285 ? -0.180 -5.922 24.796 1.00 27.69 285 ALA A O 1
ATOM 2086 N N . LEU A 1 286 ? 0.585 -4.947 26.670 1.00 35.56 286 LEU A N 1
ATOM 2087 C CA . LEU A 1 286 ? 0.187 -3.585 26.313 1.00 35.56 286 LEU A CA 1
ATOM 2088 C C . LEU A 1 286 ? 1.191 -3.103 25.253 1.00 35.56 286 LEU A C 1
ATOM 2090 O O . LEU A 1 286 ? 2.392 -3.167 25.516 1.00 35.56 286 LEU A O 1
ATOM 2094 N N . ILE A 1 287 ? 0.722 -2.701 24.066 1.00 36.12 287 ILE A N 1
ATOM 2095 C CA . ILE A 1 287 ? 1.581 -2.101 23.028 1.00 36.12 287 ILE A CA 1
ATOM 2096 C C . ILE A 1 287 ? 1.765 -0.635 23.362 1.00 36.12 287 ILE A C 1
ATOM 2098 O O . ILE A 1 287 ? 0.727 0.047 23.324 1.00 36.12 287 ILE A O 1
#

Sequence (287 aa):
MAGDDDVAMVANAHAYINNVINRVLSGNTGTPHRPGADMDVYIFALFNENQKGAGADDVEQHFGLFYPNMQKVYDFDFHHASGGGGGGGGSSGGAKASWCAGNAAVGDSRLQAALDWACGHGADCSAIQPGAACYEPNTKLAHASYAFNDYYQRKGRASGTCDFSGAAYVVYQEPASTCSAKAASWCVANTAVGDARLQAALDWACGNGADCSAIQPGATCFQPDSKAAHASYAFNSYYQRKGRAAGTCDFAGAASIVYQAPSASDRPRHRSSILIHFFCAHDGALI

Organism: Panicum miliaceum (NCBI:txid4540)